Protein AF-A0ABD5YYP2-F1 (afdb_monomer_lite)

InterPro domains:
  IPR006035 Ureohydrolase [PF00491] (10-161)
  IPR006035 Ureohydrolase [PS51409] (1-167)
  IPR006035 Ureohydrolase [PTHR43782] (12-155)
  IPR023696 Ureohydrolase domain superfamily [SSF52768] (9-160)

Radius of gyration: 16.4 Å; chains: 1; bounding box: 41×49×42 Å

Organism: NCBI:txid2934937

pLDDT: mean 77.36, std 22.43, range [23.59, 98.31]

Sequence (203 aa):
MQYSDRQYAALKRRGRFGLVFLDGHSDFRHPGNAKAIGAAAGEDLAIVTGRGDARLVDLEDLGPYVRDEDVAVVGVRENDEHLDELIEAGIDITTSTQMNALNSSQLADRVLQTVSQNTTGFWIHLDVDVVDASEMPAVDCPEEDGPSFSDVAELLSGCYRLQSALGSRSRSTIQISTLPVTVQIASSNVYRMHFVSHIHGIE

Secondary structure (DSSP, 8-state):
-TTHHHHHHHHHTT---EEEEE-SS-----TTT-SS---GGGGHHHHHTT-S-HHHHTGGG---SS-GGGEEEEEE-TT-TTHHHHHHHT-EEEEHHHHHHS-HHHHHHHHHHHHTTT-S-EEEEE-GGGS-TTT---SSS--SSPPPHHHHHHHHHHHHHHHHHT-TT---EE---STTEEEEE-SSS-EEEEE--------

Foldseek 3Di:
DVVLLVVLLVVLVVWAFAEEEQDQAPLCDEVVNDPDDDDNSSPSNNLLQQGYDCVRQQVPNSHNSHHQQQYEYALHAPPHPCVVVSVVSVHHYHHQVNLVVDQLLVVLVVNCCRNVPPTQAYEYEDDPLSAACVQVVPHPDRDHSHHHPVSVVSNVVNNVVVQVVVDDRHDYDYDYPDVPWDFDDDPPPDTDTDDDPPPPDDD

Structure (mmCIF, N/CA/C/O backbone):
data_AF-A0ABD5YYP2-F1
#
_entry.id   AF-A0ABD5YYP2-F1
#
loop_
_atom_site.group_PDB
_atom_site.id
_atom_site.type_symbol
_atom_site.label_atom_id
_atom_site.label_alt_id
_atom_site.label_comp_id
_atom_site.label_asym_id
_atom_site.label_entity_id
_atom_site.label_seq_id
_atom_site.pdbx_PDB_ins_code
_atom_site.Cartn_x
_atom_site.Cartn_y
_atom_site.Cartn_z
_atom_site.occupancy
_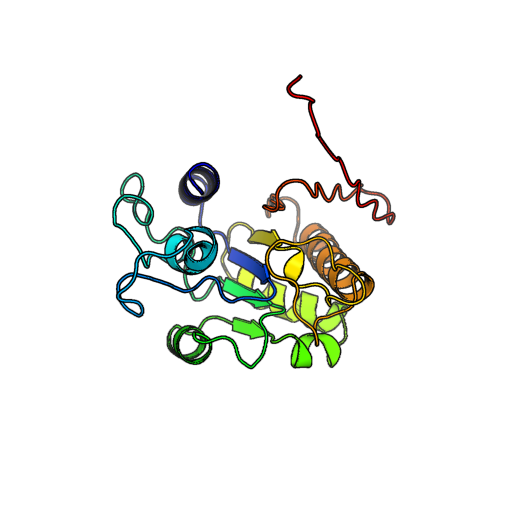atom_site.B_iso_or_equiv
_atom_site.auth_seq_id
_atom_site.auth_comp_id
_atom_site.auth_asym_id
_atom_site.auth_atom_id
_atom_site.pdbx_PDB_model_num
ATOM 1 N N . MET A 1 1 ? -2.832 -16.756 0.333 1.00 45.91 1 MET A N 1
ATOM 2 C CA . MET A 1 1 ? -4.201 -16.283 0.064 1.00 45.91 1 MET A CA 1
ATOM 3 C C . MET A 1 1 ? -5.288 -16.762 1.039 1.00 45.91 1 MET A C 1
ATOM 5 O O . MET A 1 1 ? -5.780 -15.929 1.768 1.00 45.91 1 MET A O 1
ATOM 9 N N . GLN A 1 2 ? -5.652 -18.051 1.191 1.00 43.91 2 GLN A N 1
ATOM 10 C CA . GLN A 1 2 ? -6.773 -18.436 2.106 1.00 43.91 2 GLN A CA 1
ATOM 11 C C . GLN A 1 2 ? -6.655 -17.945 3.572 1.00 43.91 2 GLN A C 1
ATOM 13 O O . GLN A 1 2 ? -7.643 -17.928 4.312 1.00 43.91 2 GLN A O 1
ATOM 18 N N . TYR A 1 3 ? -5.444 -17.597 4.010 1.00 49.69 3 TYR A N 1
ATOM 19 C CA . TYR A 1 3 ? -5.177 -17.042 5.332 1.00 49.69 3 TYR A CA 1
ATOM 20 C C . TYR A 1 3 ? -5.415 -15.522 5.421 1.00 49.69 3 TYR A C 1
ATOM 22 O O . TYR A 1 3 ? -5.947 -15.093 6.445 1.00 49.69 3 TYR A O 1
ATOM 30 N N . SER A 1 4 ? -5.100 -14.737 4.378 1.00 55.62 4 SER A N 1
ATOM 31 C CA . SER A 1 4 ? -5.211 -13.267 4.377 1.00 55.62 4 SER A CA 1
ATOM 32 C C . SER A 1 4 ? -6.667 -12.803 4.394 1.00 55.62 4 SER A C 1
ATOM 34 O O . SER A 1 4 ? -7.048 -12.019 5.262 1.00 55.62 4 SER A O 1
ATOM 36 N N . ASP A 1 5 ? -7.532 -13.380 3.561 1.00 58.44 5 ASP A N 1
ATOM 37 C CA . ASP A 1 5 ? -8.952 -12.989 3.483 1.00 58.44 5 ASP A CA 1
ATOM 38 C C . ASP A 1 5 ? -9.685 -13.223 4.812 1.00 58.44 5 ASP A C 1
ATOM 40 O O . ASP A 1 5 ? -10.479 -12.405 5.281 1.00 58.44 5 ASP A O 1
ATOM 44 N N . ARG A 1 6 ? -9.361 -14.329 5.496 1.00 64.44 6 ARG A N 1
ATOM 45 C CA . ARG A 1 6 ? -9.900 -14.629 6.831 1.00 64.44 6 ARG A CA 1
ATOM 46 C C . ARG A 1 6 ? -9.414 -13.646 7.889 1.00 64.44 6 ARG A C 1
ATOM 48 O O . ARG A 1 6 ? -10.149 -13.386 8.846 1.00 64.44 6 ARG A O 1
ATOM 55 N N . GLN A 1 7 ? -8.198 -13.121 7.748 1.00 67.81 7 GLN A N 1
ATOM 56 C CA . GLN A 1 7 ? -7.682 -12.078 8.629 1.00 67.81 7 GLN A CA 1
ATOM 57 C C . GLN A 1 7 ? -8.442 -10.776 8.386 1.00 67.81 7 GLN A C 1
ATOM 59 O O . GLN A 1 7 ? -8.987 -10.233 9.344 1.00 67.81 7 GLN A O 1
ATOM 64 N N . TYR A 1 8 ? -8.614 -10.346 7.136 1.00 69.75 8 TYR A N 1
ATOM 65 C CA . TYR A 1 8 ? -9.397 -9.152 6.803 1.00 69.75 8 TYR A CA 1
ATOM 66 C C . TYR A 1 8 ? -10.860 -9.240 7.267 1.00 69.75 8 TYR A C 1
ATOM 68 O O . TYR A 1 8 ? -11.350 -8.327 7.940 1.00 69.75 8 TYR A O 1
ATOM 76 N N . ALA A 1 9 ? -11.526 -10.379 7.062 1.00 71.19 9 ALA A N 1
ATOM 77 C CA . ALA A 1 9 ? -12.862 -10.630 7.605 1.00 71.19 9 ALA A CA 1
ATOM 78 C C . ALA A 1 9 ? -12.882 -10.561 9.147 1.00 71.19 9 ALA A C 1
ATOM 80 O O . ALA A 1 9 ? -13.762 -9.942 9.751 1.00 71.19 9 ALA A O 1
ATOM 81 N N . ALA A 1 10 ? -11.878 -11.131 9.827 1.00 72.06 10 ALA A N 1
ATOM 82 C CA . ALA A 1 10 ? -11.755 -11.030 11.283 1.00 72.06 10 ALA A CA 1
ATOM 83 C C . ALA A 1 10 ? -11.589 -9.594 11.792 1.00 72.06 10 ALA A C 1
ATOM 85 O O . ALA A 1 10 ? -12.017 -9.295 12.913 1.00 72.06 10 ALA A O 1
ATOM 86 N N . LEU A 1 11 ? -11.020 -8.709 10.981 1.00 70.06 11 LEU A N 1
ATOM 87 C CA . LEU A 1 11 ? -10.841 -7.300 11.313 1.00 70.06 11 LEU A CA 1
ATOM 88 C C . LEU A 1 11 ? -12.072 -6.478 11.070 1.00 70.06 11 LEU A C 1
ATOM 90 O O . LEU A 1 11 ? -12.428 -5.680 11.936 1.00 70.06 11 LEU A O 1
ATOM 94 N N . LYS A 1 12 ? -12.775 -6.750 9.975 1.00 79.19 12 LYS A N 1
ATOM 95 C CA . LYS A 1 12 ? -14.061 -6.123 9.710 1.00 79.19 12 LYS A CA 1
ATOM 96 C C . LYS A 1 12 ? -15.030 -6.311 10.877 1.00 79.19 12 LYS A C 1
ATOM 98 O O . LYS A 1 12 ? -15.681 -5.357 11.296 1.00 79.19 12 LYS A O 1
ATOM 103 N N . ARG A 1 13 ? -15.047 -7.501 11.500 1.00 82.69 13 ARG A N 1
ATOM 104 C CA . ARG A 1 13 ? -15.857 -7.772 12.709 1.00 82.69 13 ARG A CA 1
ATOM 105 C C . ARG A 1 13 ? -15.466 -6.916 13.926 1.00 82.69 13 ARG A C 1
ATOM 107 O O . ARG A 1 13 ? -16.250 -6.799 14.864 1.00 82.69 13 ARG A O 1
ATOM 114 N N . ARG A 1 14 ? -14.256 -6.350 13.952 1.00 78.88 14 ARG A N 1
ATOM 115 C CA . ARG A 1 14 ? -13.727 -5.519 15.050 1.00 78.88 14 ARG A CA 1
ATOM 116 C C . ARG A 1 14 ? -13.863 -4.017 14.794 1.00 78.88 14 ARG A C 1
ATOM 118 O O . ARG A 1 14 ? -13.680 -3.252 15.737 1.00 78.88 14 ARG A O 1
ATOM 125 N N . GLY A 1 15 ? -14.166 -3.600 13.566 1.00 86.31 15 GLY A N 1
ATOM 126 C CA . GLY A 1 15 ? -14.344 -2.197 13.204 1.00 86.31 15 GLY A CA 1
ATOM 127 C C . GLY A 1 15 ? -13.929 -1.885 11.767 1.00 86.31 15 GLY A C 1
ATOM 128 O O . GLY A 1 15 ? -13.663 -2.772 10.960 1.00 86.31 15 GLY A O 1
ATOM 129 N N . ARG A 1 16 ? -13.869 -0.589 11.460 1.00 88.38 16 ARG A N 1
ATOM 130 C CA . ARG A 1 16 ? -13.310 -0.054 10.212 1.00 88.38 16 ARG A CA 1
ATOM 131 C C . ARG A 1 16 ? -11.804 0.119 10.387 1.00 88.38 16 ARG A C 1
ATOM 133 O O . ARG A 1 16 ? -11.410 0.787 11.338 1.00 88.38 16 ARG A O 1
ATOM 140 N N . PHE A 1 17 ? -10.990 -0.454 9.509 1.00 85.44 17 PHE A N 1
ATOM 141 C CA . PHE A 1 17 ? -9.529 -0.347 9.543 1.00 85.44 17 PHE A CA 1
ATOM 142 C C . PHE A 1 17 ? -9.011 0.168 8.203 1.00 85.44 17 PHE A C 1
ATOM 144 O O . PHE A 1 17 ? -9.597 -0.169 7.178 1.00 85.44 17 PHE A O 1
ATOM 151 N N . GLY A 1 18 ? -7.930 0.946 8.233 1.00 89.88 18 GLY A N 1
ATOM 152 C CA . GLY A 1 18 ? -7.182 1.302 7.027 1.00 89.88 18 GLY A CA 1
ATOM 153 C C . GLY A 1 18 ? -6.077 0.303 6.698 1.00 89.88 18 GLY A C 1
ATOM 154 O O . GLY A 1 18 ? -5.761 -0.581 7.505 1.00 89.88 18 GLY A O 1
ATOM 155 N N . LEU A 1 19 ? -5.481 0.453 5.520 1.00 91.12 19 LEU A N 1
ATOM 156 C CA . LEU A 1 19 ? -4.454 -0.442 4.992 1.00 91.12 19 LEU A CA 1
ATOM 157 C C . LEU A 1 19 ? -3.324 0.353 4.340 1.00 91.12 19 LEU A C 1
ATOM 159 O O . LEU A 1 19 ? -3.549 1.100 3.397 1.00 91.12 19 LEU A O 1
ATOM 163 N N . VAL A 1 20 ? -2.107 0.156 4.833 1.00 93.94 20 VAL A N 1
ATOM 164 C CA . VAL A 1 20 ? -0.878 0.501 4.119 1.00 93.94 20 VAL A CA 1
ATOM 165 C C . VAL A 1 20 ? -0.494 -0.727 3.305 1.00 93.94 20 VAL A C 1
ATOM 167 O O . VAL A 1 20 ? -0.211 -1.772 3.892 1.00 93.94 20 VAL A O 1
ATOM 170 N N . PHE A 1 21 ? -0.533 -0.615 1.984 1.00 94.31 21 PHE A N 1
ATOM 171 C CA . PHE A 1 21 ? -0.158 -1.668 1.048 1.00 94.31 21 PHE A CA 1
ATOM 172 C C . PHE A 1 21 ? 1.209 -1.310 0.461 1.00 94.31 21 PHE A C 1
ATOM 174 O O . PHE A 1 21 ? 1.306 -0.422 -0.383 1.00 94.31 21 PHE A O 1
ATOM 181 N N . LEU A 1 22 ? 2.269 -1.890 1.028 1.00 94.56 22 LEU A N 1
ATOM 182 C CA . LEU A 1 22 ? 3.654 -1.594 0.671 1.00 94.56 22 LEU A CA 1
ATOM 183 C C . LEU A 1 22 ? 4.194 -2.733 -0.192 1.00 94.56 22 LEU A C 1
ATOM 185 O O . LEU A 1 22 ? 4.457 -3.809 0.339 1.00 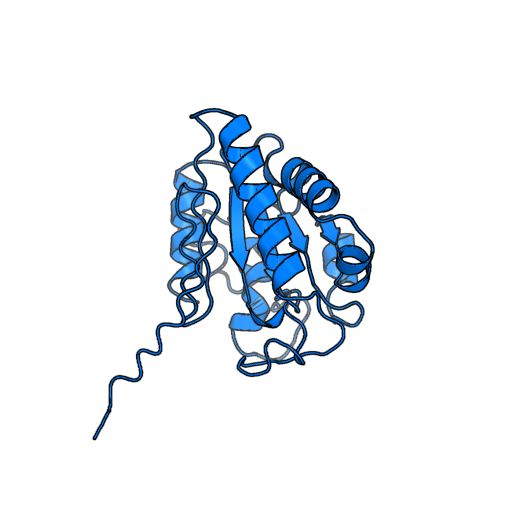94.56 22 LEU A O 1
ATOM 189 N N . ASP A 1 23 ? 4.304 -2.488 -1.490 1.00 94.12 23 ASP A N 1
ATOM 190 C CA . ASP A 1 23 ? 4.477 -3.520 -2.517 1.00 94.12 23 ASP A CA 1
ATOM 191 C C . ASP A 1 23 ? 5.094 -2.891 -3.780 1.00 94.12 23 ASP A C 1
ATOM 193 O O . ASP A 1 23 ? 4.891 -1.696 -4.027 1.00 94.12 23 ASP A O 1
ATOM 197 N N . GLY A 1 24 ? 5.887 -3.648 -4.545 1.00 93.38 24 GLY A N 1
ATOM 198 C CA . GLY A 1 24 ? 6.368 -3.220 -5.863 1.00 93.38 24 GLY A CA 1
ATOM 199 C C . GLY A 1 24 ? 5.262 -3.187 -6.923 1.00 93.38 24 GLY A C 1
ATOM 200 O O . GLY A 1 24 ? 5.331 -2.389 -7.862 1.00 93.38 24 GLY A O 1
ATOM 201 N N . HIS A 1 25 ? 4.204 -3.961 -6.712 1.00 93.19 25 HIS A N 1
ATOM 202 C CA . HIS A 1 25 ? 3.063 -4.145 -7.594 1.00 93.19 25 HIS A CA 1
ATOM 203 C C . HIS A 1 25 ? 1.770 -3.665 -6.923 1.00 93.19 25 HIS A C 1
ATOM 205 O O . HIS A 1 25 ? 1.670 -3.496 -5.709 1.00 93.19 25 HIS A O 1
ATOM 211 N N . SER A 1 26 ? 0.740 -3.396 -7.720 1.00 93.81 26 SER A N 1
ATOM 212 C CA . SER A 1 26 ? -0.560 -2.982 -7.188 1.00 93.81 26 SER A CA 1
ATOM 213 C C . SER A 1 26 ? -1.401 -4.141 -6.656 1.00 93.81 26 SER A C 1
ATOM 215 O O . SER A 1 26 ? -2.349 -3.891 -5.914 1.00 93.81 26 SER A O 1
ATOM 217 N N . ASP A 1 27 ? -1.122 -5.379 -7.081 1.00 93.31 27 ASP A N 1
ATOM 218 C CA . ASP A 1 27 ? -1.933 -6.576 -6.822 1.00 93.31 27 ASP A CA 1
ATOM 219 C C . ASP A 1 27 ? -3.440 -6.357 -7.037 1.00 93.31 27 ASP A C 1
ATOM 221 O O . ASP A 1 27 ? -4.312 -6.845 -6.306 1.00 93.31 27 ASP A O 1
ATOM 225 N N . PHE A 1 28 ? -3.757 -5.578 -8.074 1.00 95.19 28 PHE A N 1
ATOM 226 C CA . PHE A 1 28 ? -5.108 -5.111 -8.358 1.00 95.19 28 PHE A CA 1
ATOM 227 C C . PHE A 1 28 ? -5.776 -5.832 -9.529 1.00 95.19 28 PHE A C 1
ATOM 229 O O . PHE A 1 28 ? -6.753 -5.347 -10.104 1.00 95.19 28 PHE A O 1
ATOM 236 N N . ARG A 1 29 ? -5.291 -7.018 -9.895 1.00 92.12 29 ARG A N 1
ATOM 237 C CA . ARG A 1 29 ? -5.932 -7.814 -10.938 1.00 92.12 29 ARG A CA 1
ATOM 238 C C . ARG A 1 29 ? -7.240 -8.407 -10.414 1.00 92.12 29 ARG A C 1
ATOM 240 O O . ARG A 1 29 ? -7.297 -8.974 -9.329 1.00 92.12 29 ARG A O 1
ATOM 247 N N . HIS A 1 30 ? -8.307 -8.341 -11.205 1.00 92.19 30 HIS A N 1
ATOM 248 C CA . HIS A 1 30 ? -9.594 -8.960 -10.879 1.00 92.19 30 HIS A CA 1
ATOM 249 C C . HIS A 1 30 ? -10.404 -9.317 -12.137 1.00 92.19 30 HIS A C 1
ATOM 251 O O . HIS A 1 30 ? -10.104 -8.851 -13.236 1.00 92.19 30 HIS A O 1
ATOM 257 N N . PRO A 1 31 ? -11.506 -10.090 -12.023 1.00 90.44 31 PRO A N 1
ATOM 258 C CA . PRO A 1 31 ? -12.312 -10.504 -13.182 1.00 90.44 31 PRO A CA 1
ATOM 259 C C . PRO A 1 31 ? -12.918 -9.363 -14.023 1.00 90.44 31 PRO A C 1
ATOM 261 O O . PRO A 1 31 ? -13.471 -9.613 -15.092 1.00 90.44 31 PRO A O 1
ATOM 264 N N . GLY A 1 32 ? -12.872 -8.125 -13.519 1.00 90.44 32 GLY A N 1
ATOM 265 C CA . GLY A 1 32 ? -13.359 -6.930 -14.212 1.00 90.44 32 GLY A CA 1
ATOM 266 C C . GLY A 1 32 ? -12.329 -6.315 -15.162 1.00 90.44 32 GLY A C 1
ATOM 267 O O . GLY A 1 32 ? -12.728 -5.778 -16.193 1.00 90.44 32 GLY A O 1
ATOM 268 N N . ASN A 1 33 ? -11.033 -6.445 -14.857 1.00 91.75 33 ASN A N 1
ATOM 269 C CA . ASN A 1 33 ? -9.937 -5.876 -15.645 1.00 91.75 33 ASN A CA 1
ATOM 270 C C . ASN A 1 33 ? -9.072 -6.948 -16.345 1.00 91.75 33 ASN A C 1
ATOM 272 O O . ASN A 1 33 ? -8.436 -6.657 -17.357 1.00 91.75 33 ASN A O 1
ATOM 276 N N . ALA A 1 34 ? -9.142 -8.214 -15.915 1.00 87.12 34 ALA A N 1
ATOM 277 C CA . ALA A 1 34 ? -8.404 -9.326 -16.506 1.00 87.12 34 ALA A CA 1
ATOM 278 C C . ALA A 1 34 ? -9.305 -10.499 -16.919 1.00 87.12 34 ALA A C 1
ATOM 280 O O . ALA A 1 34 ? -10.217 -10.924 -16.212 1.00 87.12 34 ALA A O 1
ATOM 281 N N . LYS A 1 35 ? -9.013 -11.065 -18.098 1.00 76.06 35 LYS A N 1
ATOM 282 C CA . LYS A 1 35 ? -9.738 -12.221 -18.667 1.00 76.06 35 LYS A CA 1
ATOM 283 C C . LYS A 1 35 ? -9.106 -13.570 -18.326 1.00 76.06 35 LYS A C 1
ATOM 285 O O . LYS A 1 35 ? -9.748 -14.602 -18.518 1.00 76.06 35 LYS A O 1
ATOM 290 N N . ALA A 1 36 ? -7.844 -13.571 -17.907 1.00 72.00 36 ALA A N 1
ATOM 291 C CA . ALA A 1 36 ? -7.097 -14.773 -17.570 1.00 72.00 36 ALA A CA 1
ATOM 292 C C . ALA A 1 36 ? -7.056 -14.956 -16.051 1.00 72.00 36 ALA A C 1
ATOM 294 O O . ALA A 1 36 ? -6.932 -13.987 -15.309 1.00 72.00 36 ALA A O 1
ATOM 295 N N . ILE A 1 37 ? -7.133 -16.211 -15.609 1.00 67.12 37 ILE A N 1
ATOM 296 C CA . ILE A 1 37 ? -6.856 -16.576 -14.220 1.00 67.12 37 ILE A CA 1
ATOM 297 C C . ILE A 1 37 ? -5.342 -16.474 -14.031 1.00 67.12 37 ILE A C 1
ATOM 299 O O . ILE A 1 37 ? -4.595 -17.141 -14.751 1.00 67.12 37 ILE A O 1
ATOM 303 N N . GLY A 1 38 ? -4.904 -15.636 -13.097 1.00 68.94 38 GLY A N 1
ATOM 304 C CA . GLY A 1 38 ? -3.497 -15.495 -12.733 1.00 68.94 38 GLY A CA 1
ATOM 305 C C . GLY A 1 38 ? -3.182 -16.121 -11.376 1.00 68.94 38 GLY A C 1
ATOM 306 O O . GLY A 1 38 ? -4.025 -16.763 -10.745 1.00 68.94 38 GLY A O 1
ATOM 307 N N . ALA A 1 39 ? -1.938 -15.951 -10.929 1.00 75.50 39 ALA A N 1
ATOM 308 C CA . ALA A 1 39 ? -1.555 -16.316 -9.573 1.00 75.50 39 ALA A CA 1
ATOM 309 C C . ALA A 1 39 ? -2.255 -15.380 -8.595 1.00 75.50 39 ALA A C 1
ATOM 311 O O . ALA A 1 39 ? -2.140 -14.165 -8.720 1.00 75.50 39 ALA A O 1
ATOM 312 N N . ALA A 1 40 ? -2.953 -15.957 -7.627 1.00 71.81 40 ALA A N 1
ATOM 313 C CA . ALA A 1 40 ? -3.824 -15.207 -6.745 1.00 71.81 40 ALA A CA 1
ATOM 314 C C . ALA A 1 40 ? -3.099 -14.055 -6.016 1.00 71.81 40 ALA A C 1
ATOM 316 O O . ALA A 1 40 ? -3.721 -13.031 -5.814 1.00 71.81 40 ALA A O 1
ATOM 317 N N . ALA A 1 41 ? -1.792 -14.176 -5.739 1.00 73.75 41 ALA A N 1
ATOM 318 C CA . ALA A 1 41 ? -0.965 -13.087 -5.197 1.00 73.75 41 ALA A CA 1
ATOM 319 C C . ALA A 1 41 ? -1.250 -11.730 -5.873 1.00 73.75 41 ALA A C 1
ATOM 321 O O . ALA A 1 41 ? -1.643 -10.803 -5.190 1.00 73.75 41 ALA A O 1
ATOM 322 N N . GLY A 1 42 ? -1.291 -11.683 -7.211 1.00 83.88 42 GLY A N 1
ATOM 323 C CA . GLY A 1 42 ? -1.592 -10.455 -7.966 1.00 83.88 42 GLY A CA 1
ATOM 324 C C . GLY A 1 42 ? -3.023 -9.901 -7.855 1.00 83.88 42 GLY A C 1
ATOM 325 O O . GLY A 1 42 ? -3.407 -9.077 -8.680 1.00 83.88 42 GLY A O 1
ATOM 326 N N . GLU A 1 43 ? -3.844 -10.408 -6.936 1.00 89.38 43 GLU A N 1
ATOM 327 C CA . GLU A 1 43 ? -5.241 -10.010 -6.701 1.00 89.38 43 GLU A CA 1
ATOM 328 C C . GLU A 1 43 ? -5.470 -9.570 -5.243 1.00 89.38 43 GLU A C 1
ATOM 330 O O . GLU A 1 43 ? -6.607 -9.277 -4.870 1.00 89.38 43 GLU A O 1
ATOM 335 N N . ASP A 1 44 ? -4.433 -9.549 -4.395 1.00 89.81 44 ASP A N 1
ATOM 336 C CA . ASP A 1 44 ? -4.551 -9.312 -2.952 1.00 89.81 44 ASP A CA 1
ATOM 337 C C . ASP A 1 44 ? -5.212 -7.952 -2.633 1.00 89.81 44 ASP A C 1
ATOM 339 O O . ASP A 1 44 ? -6.170 -7.897 -1.843 1.00 89.81 44 ASP A O 1
ATOM 343 N N . LEU A 1 45 ? -4.779 -6.857 -3.277 1.00 93.19 45 LEU A N 1
ATOM 344 C CA . LEU A 1 45 ? -5.383 -5.533 -3.079 1.00 93.19 45 LEU A CA 1
ATOM 345 C C . LEU A 1 45 ? -6.797 -5.454 -3.674 1.00 93.19 45 LEU A C 1
ATOM 347 O O . LEU A 1 45 ? -7.705 -4.850 -3.084 1.00 93.19 45 LEU A O 1
ATOM 351 N N . ALA A 1 46 ? -7.019 -6.080 -4.829 1.00 93.38 46 ALA A N 1
ATOM 352 C CA . ALA A 1 46 ? -8.350 -6.148 -5.420 1.00 93.38 46 ALA A CA 1
ATOM 353 C C . ALA A 1 46 ? -9.329 -6.863 -4.473 1.00 93.38 46 ALA A C 1
ATOM 355 O O . ALA A 1 46 ? -10.404 -6.339 -4.168 1.00 93.38 46 ALA A O 1
ATOM 356 N N . ILE A 1 47 ? -8.935 -8.009 -3.913 1.00 90.50 47 ILE A N 1
ATOM 357 C CA . ILE A 1 47 ? -9.781 -8.809 -3.026 1.00 90.50 47 ILE A CA 1
ATOM 358 C C . ILE A 1 47 ? -10.142 -8.036 -1.761 1.00 90.50 47 ILE A C 1
ATOM 360 O O . ILE A 1 47 ? -11.318 -7.989 -1.383 1.00 90.50 47 ILE A O 1
ATOM 364 N N . VAL A 1 48 ? -9.162 -7.397 -1.112 1.00 91.31 48 VAL A N 1
ATOM 365 C CA . VAL A 1 48 ? -9.413 -6.684 0.149 1.00 91.31 48 VAL A CA 1
ATOM 366 C C . VAL A 1 48 ? -10.336 -5.475 -0.027 1.00 91.31 48 VAL A C 1
ATOM 368 O O . VAL A 1 48 ? -11.105 -5.144 0.886 1.00 91.31 48 VAL A O 1
ATOM 371 N N . THR A 1 49 ? -10.318 -4.872 -1.217 1.00 94.88 49 THR A N 1
ATOM 372 C CA . THR A 1 49 ? -11.178 -3.746 -1.603 1.00 94.88 49 THR A CA 1
ATOM 373 C C . THR A 1 49 ? -12.498 -4.167 -2.261 1.00 94.88 49 THR A C 1
ATOM 375 O O . THR A 1 49 ? -13.308 -3.319 -2.631 1.00 94.88 49 THR A O 1
ATOM 378 N N . GLY A 1 50 ? -12.789 -5.470 -2.343 1.00 93.56 50 GLY A N 1
ATOM 379 C CA . GLY A 1 50 ? -14.092 -5.982 -2.786 1.00 93.56 50 GLY A CA 1
ATOM 380 C C . GLY A 1 50 ? -14.177 -6.397 -4.259 1.00 93.56 50 GLY A C 1
ATOM 381 O O . GLY A 1 50 ? -15.271 -6.674 -4.751 1.00 93.56 50 GLY A O 1
ATOM 382 N N . ARG A 1 51 ? -13.054 -6.438 -4.977 1.00 93.56 51 ARG A N 1
AT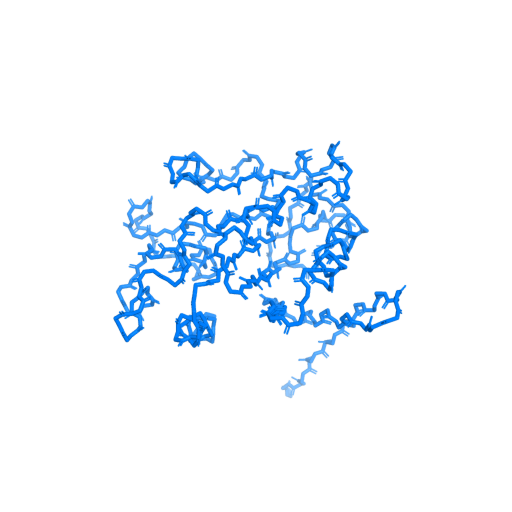OM 383 C CA . ARG A 1 51 ? -12.964 -6.759 -6.407 1.00 93.56 51 ARG A CA 1
ATOM 384 C C . ARG A 1 51 ? -12.363 -8.150 -6.588 1.00 93.56 51 ARG A C 1
ATOM 386 O O . ARG A 1 51 ? -11.181 -8.365 -6.371 1.00 93.56 51 ARG A O 1
ATOM 393 N N . GLY A 1 52 ? -13.177 -9.128 -6.972 1.00 88.81 52 GLY A N 1
ATOM 394 C CA . GLY A 1 52 ? -12.710 -10.512 -7.077 1.00 88.81 52 GLY A CA 1
ATOM 395 C C . GLY A 1 52 ? -13.841 -11.529 -7.062 1.00 88.81 52 GLY A C 1
ATOM 396 O O . GLY A 1 52 ? -15.017 -11.187 -7.197 1.00 88.81 52 GLY A O 1
ATOM 397 N N . ASP A 1 53 ? -13.486 -12.803 -6.905 1.00 85.88 53 ASP A N 1
ATOM 398 C CA . ASP A 1 53 ? -14.468 -13.875 -6.744 1.00 85.88 53 ASP A CA 1
ATOM 399 C C . ASP A 1 53 ? -15.273 -13.672 -5.449 1.00 85.88 53 ASP A C 1
ATOM 401 O O . ASP A 1 53 ? -14.699 -13.445 -4.382 1.00 85.88 53 ASP A O 1
ATOM 405 N N . ALA A 1 54 ? -16.601 -13.803 -5.526 1.00 84.94 54 ALA A N 1
ATOM 406 C CA . ALA A 1 54 ? -17.511 -13.622 -4.390 1.00 84.94 54 ALA A CA 1
ATOM 407 C C . ALA A 1 54 ? -17.131 -14.474 -3.162 1.00 84.94 54 ALA A C 1
ATOM 409 O O . ALA A 1 54 ? -17.378 -14.079 -2.027 1.00 84.94 54 ALA A O 1
ATOM 410 N N . ARG A 1 55 ? -16.488 -15.631 -3.371 1.00 83.75 55 ARG A N 1
ATOM 411 C CA . ARG A 1 55 ? -16.020 -16.514 -2.290 1.00 83.75 55 ARG A CA 1
ATOM 412 C C . ARG A 1 55 ? -14.828 -15.951 -1.511 1.00 83.75 55 ARG A C 1
ATOM 414 O O . ARG A 1 55 ? -14.512 -16.512 -0.467 1.00 83.75 55 ARG A O 1
ATOM 421 N N . LEU A 1 56 ? -14.154 -14.920 -2.019 1.00 82.44 56 LEU A N 1
ATOM 422 C CA . LEU A 1 56 ? -12.974 -14.294 -1.411 1.00 82.44 56 LEU A CA 1
ATOM 423 C C . LEU A 1 56 ? -13.271 -12.875 -0.934 1.00 82.44 56 LEU A C 1
ATOM 425 O O . LEU A 1 56 ? -12.825 -12.497 0.144 1.00 82.44 56 LEU A O 1
ATOM 429 N N . VAL A 1 57 ? -14.049 -12.109 -1.702 1.00 86.44 57 VAL A N 1
ATOM 430 C CA . VAL A 1 57 ? -14.292 -10.683 -1.423 1.00 86.44 57 VAL A CA 1
ATOM 431 C C . VAL A 1 57 ? -15.429 -10.415 -0.446 1.00 86.44 57 VAL A C 1
ATOM 433 O O . VAL A 1 57 ? -15.518 -9.317 0.096 1.00 86.44 57 VAL A O 1
ATOM 436 N N . ASP A 1 58 ? -16.290 -11.410 -0.218 1.00 87.31 58 ASP A N 1
ATOM 437 C CA . ASP A 1 58 ? -17.484 -11.276 0.617 1.00 87.31 58 ASP A CA 1
ATOM 438 C C . ASP A 1 58 ? -17.665 -12.466 1.572 1.00 87.31 58 ASP A C 1
ATOM 440 O O . ASP A 1 58 ? -18.725 -13.086 1.688 1.00 87.31 58 ASP A O 1
ATOM 444 N N . LEU A 1 59 ? -16.585 -12.835 2.265 1.00 82.44 59 LEU A N 1
ATOM 445 C CA . LEU A 1 59 ? -16.645 -13.852 3.307 1.00 82.44 59 LEU A CA 1
ATOM 446 C C . LEU A 1 59 ? -17.553 -13.364 4.437 1.00 82.44 59 LEU A C 1
ATOM 448 O O . LEU A 1 59 ? -17.225 -12.408 5.137 1.00 82.44 59 LEU A O 1
ATOM 452 N N . GLU A 1 60 ? -18.653 -14.087 4.649 1.00 85.75 60 GLU A N 1
ATOM 453 C CA . GLU A 1 60 ? -19.649 -13.811 5.695 1.00 85.75 60 GLU A CA 1
ATOM 454 C C . GLU A 1 60 ? -20.408 -12.486 5.528 1.00 85.75 60 GLU A C 1
ATOM 456 O O . GLU A 1 60 ? -20.806 -11.888 6.528 1.00 85.75 60 GLU A O 1
ATOM 461 N N . ASP A 1 61 ? -20.619 -12.034 4.288 1.00 88.75 61 ASP A N 1
ATOM 462 C CA . ASP A 1 61 ? -21.319 -10.775 3.983 1.00 88.75 61 ASP A CA 1
ATOM 463 C C . ASP A 1 61 ? -20.597 -9.538 4.578 1.00 88.75 61 ASP A C 1
ATOM 465 O O . ASP A 1 61 ? -21.216 -8.563 5.021 1.00 88.75 61 ASP A O 1
ATOM 469 N N . LEU A 1 62 ? -19.261 -9.610 4.677 1.00 87.25 62 LEU A N 1
ATOM 470 C CA . LEU A 1 62 ? -18.397 -8.589 5.285 1.00 87.25 62 LEU A CA 1
ATOM 471 C C . LEU A 1 62 ? -17.623 -7.742 4.261 1.00 87.25 62 LEU A C 1
ATOM 473 O O . LEU A 1 62 ? -16.873 -6.846 4.671 1.00 87.25 62 LEU A O 1
ATOM 477 N N . GLY A 1 63 ? -17.787 -8.006 2.965 1.00 86.38 63 GLY A N 1
ATOM 478 C CA . GLY A 1 63 ? -17.134 -7.269 1.889 1.00 86.38 63 GLY A CA 1
ATOM 479 C C . GLY A 1 63 ? -17.672 -5.835 1.715 1.00 86.38 63 GLY A C 1
ATOM 480 O O . GLY A 1 63 ? -18.825 -5.552 2.051 1.00 86.38 63 GLY A O 1
ATOM 481 N N . PRO A 1 64 ? -16.866 -4.890 1.194 1.00 92.75 64 PRO A N 1
ATOM 482 C CA . PRO A 1 64 ? -15.407 -4.958 1.102 1.00 92.75 64 PRO A CA 1
ATOM 483 C C . PRO A 1 64 ? -14.779 -4.892 2.503 1.00 92.75 64 PRO A C 1
ATOM 485 O O . PRO A 1 64 ? -15.313 -4.234 3.408 1.00 92.75 64 PRO A O 1
ATOM 488 N N . TYR A 1 65 ? -13.632 -5.540 2.711 1.00 87.69 65 TYR A N 1
ATOM 489 C CA . TYR A 1 65 ? -13.008 -5.571 4.037 1.00 87.69 65 TYR A CA 1
ATOM 490 C C . TYR A 1 65 ? -12.368 -4.230 4.407 1.00 87.69 65 TYR A C 1
ATOM 492 O O . TYR A 1 65 ? -12.539 -3.761 5.537 1.00 87.69 65 TYR A O 1
ATOM 500 N N . VAL A 1 66 ? -11.716 -3.584 3.442 1.00 91.19 66 VAL A N 1
ATOM 501 C CA . VAL A 1 66 ? -11.173 -2.224 3.540 1.00 91.19 66 VAL A CA 1
ATOM 502 C C . VAL A 1 66 ? -11.819 -1.375 2.449 1.00 91.19 66 VAL A C 1
ATOM 504 O O . VAL A 1 66 ? -12.145 -1.881 1.380 1.00 91.19 66 VAL A O 1
ATOM 507 N N . ARG A 1 67 ? -12.094 -0.103 2.739 1.00 95.94 67 ARG A N 1
ATOM 508 C CA . ARG A 1 67 ? -12.637 0.819 1.734 1.00 95.94 67 ARG A CA 1
ATOM 509 C C . ARG A 1 67 ? -11.495 1.459 0.968 1.00 95.94 67 ARG A C 1
ATOM 511 O O . ARG A 1 67 ? -10.483 1.755 1.591 1.00 95.94 67 ARG A O 1
ATOM 518 N N . ASP A 1 68 ? -11.705 1.750 -0.310 1.00 97.75 68 ASP A N 1
ATOM 519 C CA . ASP A 1 68 ? -10.714 2.412 -1.168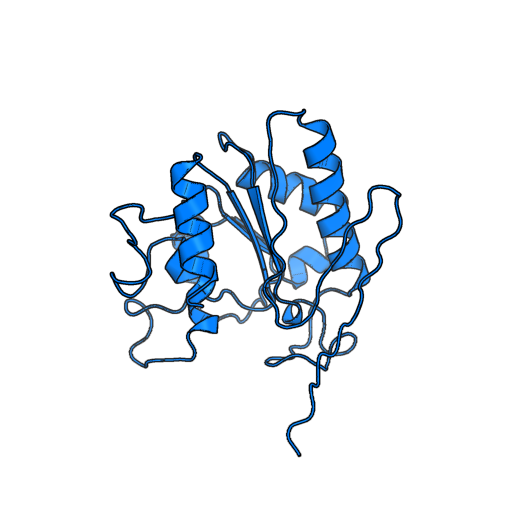 1.00 97.75 68 ASP A CA 1
ATOM 520 C C . ASP A 1 68 ? -10.147 3.686 -0.513 1.00 97.75 68 ASP A C 1
ATOM 522 O O . ASP A 1 68 ? -8.935 3.874 -0.469 1.00 97.75 68 ASP A O 1
ATOM 526 N N . GLU A 1 69 ? -11.007 4.499 0.117 1.00 97.25 69 GLU A N 1
ATOM 527 C CA . GLU A 1 69 ? -10.605 5.744 0.792 1.00 97.25 69 GLU A CA 1
ATOM 528 C C . GLU A 1 69 ? -9.711 5.550 2.037 1.00 97.25 69 GLU A C 1
ATOM 530 O O . GLU A 1 69 ? -9.135 6.515 2.534 1.00 97.25 69 GLU A O 1
ATOM 535 N N . ASP A 1 70 ? -9.626 4.324 2.564 1.00 96.00 70 ASP A N 1
ATOM 536 C CA . ASP A 1 70 ? -8.827 3.969 3.741 1.00 96.00 70 ASP A CA 1
ATOM 537 C C . ASP A 1 70 ? -7.530 3.220 3.354 1.00 96.00 70 ASP A C 1
ATOM 539 O O . ASP A 1 70 ? -6.853 2.672 4.234 1.00 96.00 70 ASP A O 1
ATOM 543 N N . VAL A 1 71 ? -7.195 3.154 2.058 1.00 96.75 71 VAL A N 1
ATOM 544 C CA . VAL A 1 71 ? -6.002 2.482 1.521 1.00 96.75 71 VAL A CA 1
ATOM 545 C C . VAL A 1 71 ? -4.944 3.503 1.105 1.00 96.75 71 VAL A C 1
ATOM 547 O O . VAL A 1 71 ? -5.237 4.462 0.394 1.00 96.75 71 VAL A O 1
ATOM 550 N N . ALA A 1 72 ? -3.696 3.242 1.496 1.00 97.62 72 ALA A N 1
ATOM 551 C CA . ALA A 1 72 ? -2.510 3.885 0.946 1.00 97.62 72 ALA A CA 1
ATOM 552 C C . ALA A 1 72 ? -1.602 2.828 0.299 1.00 97.62 72 ALA A C 1
ATOM 554 O O . ALA A 1 72 ? -1.041 1.989 1.007 1.00 97.62 72 ALA A O 1
ATOM 555 N N . VAL A 1 73 ? -1.454 2.878 -1.024 1.00 98.19 73 VAL A N 1
ATOM 556 C CA . VAL A 1 73 ? -0.508 2.062 -1.798 1.00 98.19 73 VAL A CA 1
ATOM 557 C C . VAL A 1 73 ? 0.820 2.800 -1.879 1.00 98.19 73 VAL A C 1
ATOM 559 O O . VAL A 1 73 ? 0.865 3.979 -2.235 1.00 98.19 73 VAL A O 1
ATOM 562 N N . VAL A 1 74 ? 1.908 2.127 -1.523 1.00 97.62 74 VAL A N 1
ATOM 563 C CA . VAL A 1 74 ? 3.238 2.728 -1.432 1.00 97.62 74 VAL A CA 1
ATOM 564 C C . VAL A 1 74 ? 4.259 1.805 -2.083 1.00 97.62 74 VAL A C 1
ATOM 566 O O . VAL A 1 74 ? 4.263 0.615 -1.805 1.00 97.62 74 VAL A O 1
ATOM 569 N N . GLY A 1 75 ? 5.146 2.356 -2.909 1.00 96.19 75 GLY A N 1
ATOM 570 C CA . GLY A 1 75 ? 6.244 1.608 -3.529 1.00 96.19 75 GLY A CA 1
ATOM 571 C C . GLY A 1 75 ? 5.907 0.961 -4.874 1.00 96.19 75 GLY A C 1
ATOM 572 O O . GLY A 1 75 ? 6.822 0.496 -5.553 1.00 96.19 75 GLY A O 1
ATOM 573 N N . VAL A 1 76 ? 4.650 1.033 -5.318 1.00 96.94 76 VAL A N 1
ATOM 574 C CA . VAL A 1 76 ? 4.247 0.521 -6.634 1.00 96.94 76 VAL A CA 1
ATOM 575 C C . VAL A 1 76 ? 5.069 1.176 -7.752 1.00 96.94 76 VAL A C 1
ATOM 577 O O . VAL A 1 76 ? 5.319 2.391 -7.716 1.00 96.94 76 VAL A O 1
ATOM 580 N N . ARG A 1 77 ? 5.538 0.392 -8.724 1.00 95.88 77 ARG A N 1
ATOM 581 C CA . ARG A 1 77 ? 6.294 0.920 -9.869 1.00 95.88 77 ARG A CA 1
ATOM 582 C C . ARG A 1 77 ? 5.396 1.717 -10.814 1.00 95.88 77 ARG A C 1
ATOM 584 O O . ARG A 1 77 ? 4.211 1.444 -10.963 1.00 95.88 77 ARG A O 1
ATOM 591 N N . GLU A 1 78 ? 5.959 2.726 -11.478 1.00 94.19 78 GLU A N 1
ATOM 592 C CA . GLU A 1 78 ? 5.227 3.651 -12.360 1.00 94.19 78 GLU A CA 1
ATOM 593 C C . GLU A 1 78 ? 4.641 2.993 -13.615 1.00 94.19 78 GLU A C 1
ATOM 595 O O . GLU A 1 78 ? 3.779 3.574 -14.272 1.00 94.19 78 GLU A O 1
ATOM 600 N N . ASN A 1 79 ? 5.151 1.823 -13.987 1.00 93.50 79 ASN A N 1
ATOM 601 C CA . ASN A 1 79 ? 4.716 1.038 -15.136 1.00 93.50 79 ASN A CA 1
ATOM 602 C C . ASN A 1 79 ? 3.705 -0.060 -14.769 1.00 93.50 79 ASN A C 1
ATOM 604 O O . ASN A 1 79 ? 3.365 -0.851 -15.651 1.00 93.50 79 ASN A O 1
ATOM 608 N N . ASP A 1 80 ? 3.244 -0.123 -13.515 1.00 95.25 80 ASP A N 1
ATOM 609 C CA . ASP A 1 80 ? 2.215 -1.073 -13.096 1.00 95.25 80 ASP A CA 1
ATOM 610 C C . ASP A 1 80 ? 0.926 -0.883 -13.918 1.00 95.25 80 ASP A C 1
ATOM 612 O O . ASP A 1 80 ? 0.465 0.234 -14.175 1.00 95.25 80 ASP A O 1
ATOM 616 N N . GLU A 1 81 ? 0.364 -2.003 -14.376 1.00 93.12 81 GLU A N 1
ATOM 617 C CA . GLU A 1 81 ? -0.720 -2.035 -15.360 1.00 93.12 81 GLU A CA 1
ATOM 618 C C . GLU A 1 81 ? -2.067 -1.513 -14.837 1.00 93.12 81 GLU A C 1
ATOM 620 O O . GLU A 1 81 ? -2.960 -1.224 -15.640 1.00 93.12 81 GLU A O 1
ATOM 625 N N . HIS A 1 82 ? -2.230 -1.381 -13.518 1.00 95.44 82 HIS A N 1
ATOM 626 C CA . HIS A 1 82 ? -3.504 -1.038 -12.888 1.00 95.44 82 HIS A CA 1
ATOM 627 C C . HIS A 1 82 ? -3.512 0.335 -12.206 1.00 95.44 82 HIS A C 1
ATOM 629 O O . HIS A 1 82 ? -4.550 0.730 -11.676 1.00 95.44 82 HIS A O 1
ATOM 635 N N . LEU A 1 83 ? -2.417 1.105 -12.254 1.00 96.12 83 LEU A N 1
ATOM 636 C CA . LEU A 1 83 ? -2.328 2.416 -11.588 1.00 96.12 83 LEU A CA 1
ATOM 637 C C . LEU A 1 83 ? -3.488 3.360 -11.910 1.00 96.12 83 LEU A C 1
ATOM 639 O O . LEU A 1 83 ? -4.039 3.976 -10.999 1.00 96.12 83 LEU A O 1
ATOM 643 N N . ASP A 1 84 ? -3.873 3.464 -13.184 1.00 96.81 84 ASP A N 1
ATOM 644 C CA . ASP A 1 84 ? -4.981 4.328 -13.604 1.00 96.81 84 ASP A CA 1
ATOM 645 C C . ASP A 1 84 ? -6.297 3.915 -12.922 1.00 96.81 84 ASP A C 1
ATOM 647 O O . ASP A 1 84 ? -7.066 4.770 -12.485 1.00 96.81 84 ASP A O 1
ATOM 651 N N . GLU A 1 85 ? -6.527 2.612 -12.743 1.00 97.50 85 GLU A N 1
ATOM 652 C CA . GLU A 1 85 ? -7.719 2.096 -12.069 1.00 97.50 85 GLU A CA 1
ATOM 653 C C . GLU A 1 85 ? -7.701 2.390 -10.562 1.00 97.50 85 GLU A C 1
ATOM 655 O O . GLU A 1 85 ? -8.731 2.764 -9.996 1.00 97.50 85 GLU A O 1
ATOM 660 N N . LEU A 1 86 ? -6.537 2.300 -9.907 1.00 97.75 86 LEU A N 1
ATOM 661 C CA . LEU A 1 86 ? -6.393 2.703 -8.503 1.00 97.75 86 LEU A CA 1
ATOM 662 C C . LEU A 1 86 ? -6.686 4.203 -8.327 1.00 97.75 86 LEU A C 1
ATOM 664 O O . LEU A 1 86 ? -7.363 4.596 -7.373 1.00 97.75 86 LEU A O 1
ATOM 668 N N . ILE A 1 87 ? -6.209 5.040 -9.256 1.00 96.88 87 ILE A N 1
ATOM 669 C CA . ILE A 1 87 ? -6.466 6.488 -9.256 1.00 96.88 87 ILE A CA 1
ATOM 670 C C . ILE A 1 87 ? -7.964 6.759 -9.427 1.00 96.88 87 ILE A C 1
ATOM 672 O O . ILE A 1 87 ? -8.533 7.561 -8.683 1.00 96.88 87 ILE A O 1
ATOM 676 N N . GLU A 1 88 ? -8.620 6.087 -10.374 1.00 97.44 88 GLU A N 1
ATOM 677 C CA . GLU A 1 88 ? -10.067 6.202 -10.591 1.00 97.44 88 GLU A CA 1
ATOM 678 C C . GLU A 1 88 ? -10.882 5.725 -9.379 1.00 97.44 88 GLU A C 1
ATOM 680 O O . GLU A 1 88 ? -11.921 6.314 -9.066 1.00 97.44 88 GLU A O 1
ATOM 685 N N . ALA A 1 89 ? -10.396 4.710 -8.658 1.00 96.75 89 ALA A N 1
ATOM 686 C CA . ALA A 1 89 ? -10.983 4.233 -7.407 1.00 96.75 89 ALA A CA 1
ATOM 687 C C . ALA A 1 89 ? -10.786 5.207 -6.227 1.00 96.75 89 ALA A C 1
ATOM 689 O O . ALA A 1 89 ? -11.445 5.064 -5.197 1.00 96.75 89 ALA A O 1
ATOM 690 N N . GLY A 1 90 ? -9.918 6.214 -6.367 1.00 97.12 90 GLY A N 1
ATOM 691 C CA . GLY A 1 90 ? -9.621 7.186 -5.314 1.00 97.12 90 GLY A CA 1
ATOM 692 C C . GLY A 1 90 ? -8.706 6.648 -4.211 1.00 97.12 90 GLY A C 1
ATOM 693 O O . GLY A 1 90 ? -8.719 7.188 -3.105 1.00 97.12 90 GLY A O 1
ATOM 694 N N . ILE A 1 91 ? -7.932 5.600 -4.503 1.00 98.31 91 ILE A N 1
ATOM 695 C CA . ILE A 1 91 ? -6.910 5.055 -3.604 1.00 98.31 91 ILE A CA 1
ATOM 696 C C . ILE A 1 91 ? -5.720 6.028 -3.554 1.00 98.31 91 ILE A C 1
ATOM 698 O O . ILE A 1 91 ? -5.309 6.570 -4.581 1.00 98.31 91 ILE A O 1
ATOM 702 N N . ASP A 1 92 ? -5.158 6.274 -2.364 1.00 98.00 92 ASP A N 1
ATOM 703 C CA . ASP A 1 92 ? -3.954 7.104 -2.225 1.00 98.00 92 ASP A CA 1
ATOM 704 C C . ASP A 1 92 ? -2.731 6.309 -2.682 1.00 98.00 92 ASP A C 1
ATOM 706 O O . ASP A 1 92 ? -2.462 5.227 -2.165 1.00 98.00 92 ASP A O 1
ATOM 710 N N . ILE A 1 93 ? -1.984 6.849 -3.643 1.00 98.12 93 ILE A N 1
ATOM 711 C CA . ILE A 1 93 ? -0.833 6.171 -4.242 1.00 98.12 93 ILE A CA 1
ATOM 712 C C . ILE A 1 93 ? 0.424 7.010 -4.030 1.00 98.12 93 ILE A C 1
ATOM 714 O O . ILE A 1 93 ? 0.444 8.229 -4.250 1.00 98.12 93 ILE A O 1
ATOM 718 N N . THR A 1 94 ? 1.490 6.330 -3.619 1.00 97.56 94 THR A N 1
ATOM 719 C CA . THR A 1 94 ? 2.867 6.812 -3.675 1.00 97.56 94 THR A CA 1
ATOM 720 C C . THR A 1 94 ? 3.705 5.811 -4.459 1.00 97.56 94 THR A C 1
ATOM 722 O O . THR A 1 94 ? 3.968 4.716 -3.970 1.00 97.56 94 THR A O 1
ATOM 725 N N . THR A 1 95 ? 4.141 6.178 -5.660 1.00 97.25 95 THR A N 1
ATOM 726 C CA . THR A 1 95 ? 4.972 5.295 -6.494 1.00 97.25 95 THR A CA 1
ATOM 727 C C . THR A 1 95 ? 6.401 5.174 -5.953 1.00 97.25 95 THR A C 1
ATOM 729 O O . THR A 1 95 ? 6.820 5.989 -5.125 1.00 97.25 95 THR A O 1
ATOM 732 N N . SER A 1 96 ? 7.183 4.205 -6.433 1.00 95.19 96 SER A N 1
ATOM 733 C CA . SER A 1 96 ? 8.601 4.057 -6.058 1.00 95.19 96 SER A CA 1
ATOM 734 C C . SER A 1 96 ? 9.433 5.321 -6.303 1.00 95.19 96 SER A C 1
ATOM 736 O O . SER A 1 96 ? 10.155 5.766 -5.408 1.00 95.19 96 SER A O 1
ATOM 738 N N . THR A 1 97 ? 9.271 5.996 -7.447 1.00 94.25 97 THR A N 1
ATOM 739 C CA . THR A 1 97 ? 9.960 7.271 -7.725 1.00 94.25 97 THR A CA 1
ATOM 740 C C . THR A 1 97 ? 9.558 8.354 -6.727 1.00 94.25 97 THR A C 1
ATOM 742 O O . THR A 1 97 ? 10.400 9.127 -6.266 1.00 94.25 97 THR A O 1
ATOM 745 N N . GLN A 1 98 ? 8.273 8.429 -6.364 1.00 94.94 98 GLN A N 1
ATOM 746 C CA . GLN A 1 98 ? 7.799 9.394 -5.371 1.00 94.94 98 GLN A CA 1
ATOM 747 C C . GLN A 1 98 ? 8.332 9.069 -3.976 1.00 94.94 98 GLN A C 1
ATOM 749 O O . GLN A 1 98 ? 8.753 9.980 -3.268 1.00 94.94 98 GLN A O 1
ATOM 754 N N . MET A 1 99 ? 8.349 7.792 -3.594 1.00 94.38 99 MET A N 1
ATOM 755 C CA . MET A 1 99 ? 8.910 7.329 -2.328 1.00 94.38 99 MET A CA 1
ATOM 756 C C . MET A 1 99 ? 10.393 7.697 -2.219 1.00 94.38 99 MET A C 1
ATOM 758 O O . MET A 1 99 ? 10.781 8.302 -1.226 1.00 94.38 99 MET A O 1
ATOM 762 N N . ASN A 1 100 ? 11.179 7.451 -3.270 1.00 90.81 100 ASN A N 1
ATOM 763 C CA . ASN A 1 100 ? 12.602 7.800 -3.337 1.00 90.81 100 ASN A CA 1
ATOM 764 C C . ASN A 1 100 ? 12.869 9.316 -3.307 1.00 90.81 100 ASN A C 1
ATOM 766 O O . ASN A 1 100 ? 13.935 9.760 -2.882 1.00 90.81 100 ASN A O 1
ATOM 770 N N . ALA A 1 101 ? 11.912 10.131 -3.756 1.00 90.81 101 ALA A N 1
ATOM 771 C CA . ALA A 1 101 ? 12.023 11.589 -3.730 1.00 90.81 101 ALA A CA 1
ATOM 772 C C . ALA A 1 101 ? 11.583 12.217 -2.393 1.00 90.81 101 ALA A C 1
ATOM 774 O O . ALA A 1 101 ? 11.935 13.366 -2.104 1.00 90.81 101 ALA A O 1
ATOM 775 N N . LEU A 1 102 ? 10.782 11.506 -1.595 1.00 87.81 102 LEU A N 1
ATOM 776 C CA . LEU A 1 102 ? 10.217 11.996 -0.342 1.00 87.81 102 LEU A CA 1
ATOM 777 C C . LEU A 1 102 ? 11.089 11.616 0.857 1.00 87.81 102 LEU A C 1
ATOM 779 O O . LEU A 1 102 ? 11.736 10.580 0.898 1.00 87.81 102 LEU A O 1
ATOM 783 N N . ASN A 1 103 ? 11.049 12.441 1.902 1.00 88.06 103 ASN A N 1
ATOM 784 C CA . ASN A 1 103 ? 11.578 12.040 3.203 1.00 88.06 103 ASN A CA 1
ATOM 785 C C . ASN A 1 103 ? 10.641 10.995 3.838 1.00 88.06 103 ASN A C 1
ATOM 787 O O . ASN A 1 103 ? 9.440 11.253 3.966 1.00 88.06 103 ASN A O 1
ATOM 791 N N . SER A 1 104 ? 11.195 9.882 4.330 1.00 83.75 104 SER A N 1
ATOM 792 C CA . SER A 1 104 ? 10.491 8.790 5.024 1.00 83.75 104 SER A CA 1
ATOM 793 C C . SER A 1 104 ? 9.501 9.267 6.098 1.00 83.75 104 SER A C 1
ATOM 795 O O . SER A 1 104 ? 8.418 8.706 6.249 1.00 83.75 104 SER A O 1
ATOM 797 N N . SER A 1 105 ? 9.826 10.336 6.835 1.00 86.06 105 SER A N 1
ATOM 798 C CA . SER A 1 105 ? 8.932 10.919 7.845 1.00 86.06 105 SER A CA 1
ATOM 799 C C . SER A 1 105 ? 7.720 11.617 7.229 1.00 86.06 105 SER A C 1
ATOM 801 O O . SER A 1 105 ? 6.618 11.485 7.751 1.00 86.06 105 SER A O 1
ATOM 803 N N . GLN A 1 106 ? 7.913 12.361 6.137 1.00 89.88 106 GLN A N 1
ATOM 804 C CA . GLN A 1 106 ? 6.818 13.046 5.442 1.00 89.88 106 GLN A CA 1
ATOM 805 C C . GLN A 1 106 ? 5.887 12.035 4.776 1.00 89.88 106 GLN A C 1
ATOM 807 O O . GLN A 1 106 ? 4.668 12.201 4.808 1.00 89.88 106 GLN A O 1
ATOM 812 N N . LEU A 1 107 ? 6.463 10.972 4.210 1.00 93.75 107 LEU A N 1
ATOM 813 C CA . LEU A 1 107 ? 5.698 9.872 3.645 1.00 93.75 107 LEU A CA 1
ATOM 814 C C . LEU A 1 107 ? 4.884 9.149 4.724 1.00 93.75 107 LEU A C 1
ATOM 816 O O . LEU A 1 107 ? 3.689 8.938 4.537 1.00 93.75 107 LEU A O 1
ATOM 820 N N . ALA A 1 108 ? 5.484 8.850 5.880 1.00 91.38 108 ALA A N 1
ATOM 821 C CA . ALA A 1 108 ? 4.768 8.244 7.001 1.00 91.38 108 ALA A CA 1
ATOM 822 C C . ALA A 1 108 ? 3.588 9.112 7.476 1.00 91.38 108 ALA A C 1
ATOM 824 O O . ALA A 1 108 ? 2.495 8.588 7.685 1.00 91.38 108 ALA A O 1
ATOM 825 N N . ASP A 1 109 ? 3.775 10.431 7.603 1.00 90.56 109 ASP A N 1
ATOM 826 C CA . ASP A 1 109 ? 2.693 11.352 7.973 1.00 90.56 109 ASP A CA 1
ATOM 827 C C . ASP A 1 109 ? 1.546 11.327 6.950 1.00 90.56 109 ASP A C 1
ATOM 829 O O . ASP A 1 109 ? 0.381 11.249 7.346 1.00 90.56 109 ASP A O 1
ATOM 833 N N . ARG A 1 110 ? 1.858 11.354 5.645 1.00 92.50 110 ARG A N 1
ATOM 834 C CA . ARG A 1 110 ? 0.858 11.272 4.565 1.00 92.50 110 ARG A CA 1
ATOM 835 C C . ARG A 1 110 ? 0.080 9.959 4.620 1.00 92.50 110 ARG A C 1
ATOM 837 O O . ARG A 1 110 ? -1.143 9.982 4.697 1.00 92.50 110 ARG A O 1
ATOM 844 N N . VAL A 1 111 ? 0.788 8.831 4.646 1.00 93.94 111 VAL A N 1
ATOM 845 C CA . VAL A 1 111 ? 0.188 7.490 4.695 1.00 93.94 111 VAL A CA 1
ATOM 846 C C . VAL A 1 111 ? -0.751 7.364 5.893 1.00 93.94 111 VAL A C 1
ATOM 848 O O . VAL A 1 111 ? -1.875 6.882 5.765 1.00 93.94 111 VAL A O 1
ATOM 851 N N . LEU A 1 112 ? -0.330 7.848 7.065 1.00 90.50 112 LEU A N 1
ATOM 852 C CA . LEU A 1 112 ? -1.140 7.777 8.278 1.00 90.50 112 LEU A CA 1
ATOM 853 C C . LEU A 1 112 ? -2.363 8.681 8.255 1.00 90.50 112 LEU A C 1
ATOM 855 O O . LEU A 1 112 ? -3.373 8.307 8.854 1.00 90.50 112 LEU A O 1
ATOM 859 N N . GLN A 1 113 ? -2.293 9.837 7.592 1.00 92.12 113 GLN A N 1
ATOM 860 C CA . GLN A 1 113 ? -3.470 10.678 7.388 1.00 92.12 113 GLN A CA 1
ATOM 861 C C . GLN A 1 113 ? -4.545 9.920 6.613 1.00 92.12 113 GLN A C 1
ATOM 863 O O . GLN A 1 113 ? -5.695 9.959 7.036 1.00 92.12 113 GLN A O 1
ATOM 868 N N . THR A 1 114 ? -4.166 9.174 5.574 1.00 94.62 114 THR A N 1
ATOM 869 C CA . THR A 1 114 ? -5.085 8.338 4.793 1.00 94.62 114 THR A CA 1
ATOM 870 C C . THR A 1 114 ? -5.655 7.199 5.646 1.00 94.62 114 THR A C 1
ATOM 872 O O . THR A 1 114 ? -6.853 7.139 5.916 1.00 94.62 114 THR A O 1
ATOM 875 N N . VAL A 1 115 ? -4.800 6.318 6.173 1.00 91.19 115 VAL A N 1
ATOM 876 C CA . VAL A 1 115 ? -5.261 5.045 6.769 1.00 91.19 115 VAL A CA 1
ATOM 877 C C . VAL A 1 115 ? -5.836 5.177 8.184 1.00 91.19 115 VAL A C 1
ATOM 879 O O . VAL A 1 115 ? -6.468 4.247 8.695 1.00 91.19 115 VAL A O 1
ATOM 882 N N . SER A 1 116 ? -5.610 6.312 8.854 1.00 87.94 116 SER A N 1
ATOM 883 C CA . SER A 1 116 ? -6.081 6.558 10.228 1.00 87.94 116 SER A CA 1
ATOM 884 C C . SER A 1 116 ? -7.294 7.491 10.299 1.00 87.94 116 SER A C 1
ATOM 886 O O . SER A 1 116 ? -7.807 7.753 11.392 1.00 87.94 116 SER A O 1
ATOM 888 N N . GLN A 1 117 ? -7.781 8.008 9.167 1.00 86.00 117 GLN A N 1
ATOM 889 C CA . GLN A 1 117 ? -8.908 8.934 9.155 1.00 86.00 117 GLN A CA 1
ATOM 890 C C . GLN A 1 117 ? -10.227 8.208 9.449 1.00 86.00 117 GLN A C 1
ATOM 892 O O . GLN A 1 117 ? -10.781 7.501 8.618 1.00 86.00 117 GLN A O 1
ATOM 897 N N . ASN A 1 118 ? -10.788 8.421 10.645 1.00 86.62 118 ASN A N 1
ATOM 898 C CA . ASN A 1 118 ? -12.037 7.781 11.094 1.00 86.62 118 ASN A CA 1
ATOM 899 C C . ASN A 1 118 ? -11.990 6.238 11.111 1.00 86.62 118 ASN A C 1
ATOM 901 O O . ASN A 1 118 ? -13.038 5.582 11.088 1.00 86.62 118 ASN A O 1
ATOM 905 N N . THR A 1 119 ? -10.793 5.656 11.187 1.00 85.31 119 THR A N 1
ATOM 906 C CA . THR A 1 119 ? -10.592 4.214 11.341 1.00 85.31 119 THR A CA 1
ATOM 907 C C . THR A 1 119 ? -10.297 3.868 12.805 1.00 85.31 119 THR A C 1
ATOM 909 O O . THR A 1 119 ? -9.928 4.704 13.628 1.00 85.31 119 THR A O 1
ATOM 912 N N . THR A 1 120 ? -10.511 2.605 13.165 1.00 83.19 120 THR A N 1
ATOM 913 C CA . THR A 1 120 ? -10.207 2.032 14.491 1.00 83.19 120 THR A CA 1
ATOM 914 C C . THR A 1 120 ? -8.701 1.793 14.670 1.00 83.19 120 THR A C 1
ATOM 916 O O . THR A 1 120 ? -8.220 1.547 15.775 1.00 83.19 120 THR A O 1
ATOM 919 N N . GLY A 1 121 ? -7.961 1.831 13.567 1.00 81.88 121 GLY A N 1
ATOM 920 C CA . GLY A 1 121 ? -6.555 1.501 13.432 1.00 81.88 121 GLY A CA 1
ATOM 921 C C . GLY A 1 121 ? -6.271 1.162 11.973 1.00 81.88 121 GLY A C 1
ATOM 922 O O . GLY A 1 121 ? -7.164 1.223 11.125 1.00 81.88 121 GLY A O 1
ATOM 923 N N . PHE A 1 122 ? -5.049 0.737 11.690 1.00 83.88 122 PHE A N 1
ATOM 924 C CA . PHE A 1 122 ? -4.643 0.340 10.349 1.00 83.88 122 PHE A CA 1
ATOM 925 C C . PHE A 1 122 ? -3.744 -0.894 10.381 1.00 83.88 122 PHE A C 1
ATOM 927 O O . PHE A 1 122 ? -3.223 -1.291 11.432 1.00 83.88 122 PHE A O 1
ATOM 934 N N . TRP A 1 123 ? -3.603 -1.494 9.208 1.00 83.00 123 TRP A N 1
ATOM 935 C CA . TRP A 1 123 ? -2.770 -2.653 8.932 1.00 83.00 123 TRP A CA 1
ATOM 936 C C . TRP A 1 123 ? -1.676 -2.259 7.963 1.00 83.00 123 TRP A C 1
ATOM 938 O O . TRP A 1 123 ? -1.854 -1.341 7.171 1.00 83.00 123 TRP A O 1
ATOM 948 N N . ILE A 1 124 ? -0.549 -2.949 8.049 1.00 85.50 124 ILE A N 1
ATOM 949 C CA . ILE A 1 124 ? 0.515 -2.835 7.061 1.00 85.50 124 ILE A CA 1
ATOM 950 C C . ILE A 1 124 ? 0.635 -4.207 6.420 1.00 85.50 124 ILE A C 1
ATOM 952 O O . ILE A 1 124 ? 0.914 -5.170 7.139 1.00 85.50 124 ILE A O 1
ATOM 956 N N . HIS A 1 125 ? 0.378 -4.260 5.119 1.00 86.62 125 HIS A N 1
ATOM 957 C CA . HIS A 1 125 ? 0.805 -5.318 4.220 1.00 86.62 125 HIS A CA 1
ATOM 958 C C . HIS A 1 125 ? 2.183 -4.920 3.682 1.00 86.62 125 HIS A C 1
ATOM 960 O O . HIS A 1 125 ? 2.393 -3.755 3.346 1.00 86.62 125 HIS A O 1
ATOM 966 N N . LEU A 1 126 ? 3.118 -5.864 3.671 1.00 88.50 126 LEU A N 1
ATOM 967 C CA . LEU A 1 126 ? 4.454 -5.675 3.117 1.00 88.50 126 LEU A CA 1
ATOM 968 C C . LEU A 1 126 ? 4.752 -6.857 2.199 1.00 88.50 126 LEU A C 1
ATOM 970 O O . LEU A 1 126 ? 4.955 -7.963 2.720 1.00 88.50 126 LEU A O 1
ATOM 974 N N . ASP A 1 127 ? 4.830 -6.585 0.901 1.00 88.44 127 ASP A N 1
ATOM 975 C CA . ASP A 1 127 ? 5.606 -7.392 -0.027 1.00 88.44 127 ASP A CA 1
ATOM 976 C C . ASP A 1 127 ? 7.049 -6.880 -0.046 1.00 88.44 127 ASP A C 1
ATOM 978 O O . ASP A 1 127 ? 7.321 -5.680 -0.047 1.00 88.44 127 ASP A O 1
ATOM 982 N N . VAL A 1 128 ? 7.999 -7.802 0.070 1.00 86.88 128 VAL A N 1
ATOM 983 C CA . VAL A 1 128 ? 9.424 -7.470 0.129 1.00 86.88 128 VAL A CA 1
ATOM 984 C C . VAL A 1 128 ? 10.006 -7.176 -1.249 1.00 86.88 128 VAL A C 1
ATOM 986 O O . VAL A 1 128 ? 11.098 -6.609 -1.307 1.00 86.88 128 VAL A O 1
ATOM 989 N N . ASP A 1 129 ? 9.298 -7.514 -2.328 1.00 88.06 129 ASP A N 1
ATOM 990 C CA . ASP A 1 129 ? 9.673 -7.142 -3.695 1.00 88.06 129 ASP A CA 1
ATOM 991 C C . ASP A 1 129 ? 9.565 -5.630 -3.976 1.00 88.06 129 ASP A C 1
ATOM 993 O O . ASP A 1 129 ? 10.131 -5.118 -4.945 1.00 88.06 129 ASP A O 1
ATOM 997 N N . VAL A 1 130 ? 8.952 -4.879 -3.052 1.00 93.44 130 VAL A N 1
ATOM 998 C CA . VAL A 1 130 ? 8.993 -3.420 -3.058 1.00 93.44 130 VAL A CA 1
ATOM 999 C C . VAL A 1 130 ? 10.427 -2.900 -3.033 1.00 93.44 130 VAL A C 1
ATOM 1001 O O . VAL A 1 130 ? 10.699 -1.871 -3.643 1.00 93.44 130 VAL A O 1
ATOM 1004 N N . VAL A 1 131 ? 11.343 -3.596 -2.351 1.00 93.50 131 VAL A N 1
ATOM 1005 C CA . VAL A 1 131 ? 12.754 -3.209 -2.245 1.00 93.50 131 VAL A CA 1
ATOM 1006 C C . VAL A 1 131 ? 13.447 -3.432 -3.583 1.00 93.50 131 VAL A C 1
ATOM 1008 O O . VAL A 1 131 ? 13.244 -4.455 -4.229 1.00 93.50 131 VAL A O 1
ATOM 1011 N N . ASP A 1 132 ? 14.313 -2.497 -3.967 1.00 94.19 132 ASP A N 1
ATOM 1012 C CA . ASP A 1 132 ? 15.077 -2.587 -5.208 1.00 94.19 132 ASP A CA 1
ATOM 1013 C C . ASP A 1 132 ? 15.808 -3.934 -5.357 1.00 94.19 132 ASP A C 1
ATOM 1015 O O . ASP A 1 132 ? 16.483 -4.414 -4.434 1.00 94.19 132 ASP A O 1
ATOM 1019 N N . ALA A 1 133 ? 15.715 -4.525 -6.551 1.00 93.00 133 ALA A N 1
ATOM 1020 C CA . ALA A 1 133 ? 16.308 -5.822 -6.865 1.00 93.00 133 ALA A CA 1
ATOM 1021 C C . ALA A 1 133 ? 17.829 -5.897 -6.623 1.00 93.00 133 ALA A C 1
ATOM 1023 O O . ALA A 1 133 ? 18.358 -6.992 -6.412 1.00 93.00 133 ALA A O 1
ATOM 1024 N N . SER A 1 134 ? 18.551 -4.769 -6.623 1.00 93.19 134 SER A N 1
ATOM 1025 C CA . SER A 1 134 ? 19.983 -4.747 -6.297 1.00 93.19 134 SER A CA 1
ATOM 1026 C C . SER A 1 134 ? 20.276 -5.050 -4.821 1.00 93.19 134 SER A C 1
ATOM 1028 O O . SER A 1 134 ? 21.340 -5.597 -4.513 1.00 93.19 134 SER A O 1
ATOM 1030 N N . GLU A 1 135 ? 19.337 -4.760 -3.915 1.00 90.56 135 GLU A N 1
ATOM 1031 C CA . GLU A 1 135 ? 19.431 -5.079 -2.486 1.00 90.56 135 GLU A CA 1
ATOM 1032 C C . GLU A 1 135 ? 18.634 -6.337 -2.110 1.00 90.56 135 GLU A C 1
ATOM 1034 O O . GLU A 1 135 ? 19.068 -7.092 -1.232 1.00 90.56 135 GLU A O 1
ATOM 1039 N N . MET A 1 136 ? 17.503 -6.595 -2.780 1.00 87.56 136 MET A N 1
ATOM 1040 C CA . MET A 1 136 ? 16.613 -7.729 -2.504 1.00 87.56 136 MET A CA 1
ATOM 1041 C C . MET A 1 136 ? 16.340 -8.604 -3.746 1.00 87.56 136 MET A C 1
ATOM 1043 O O . MET A 1 136 ? 15.206 -8.720 -4.199 1.00 87.56 136 MET A O 1
ATOM 1047 N N . PRO A 1 137 ? 17.351 -9.309 -4.289 1.00 85.38 137 PRO A N 1
ATOM 1048 C CA . PRO A 1 137 ? 17.171 -10.151 -5.478 1.00 85.38 137 PRO A CA 1
ATOM 1049 C C . PRO A 1 137 ? 16.452 -11.485 -5.201 1.00 85.38 137 PRO A C 1
ATOM 1051 O O . PRO A 1 137 ? 16.135 -12.219 -6.132 1.00 85.38 137 PRO A O 1
ATOM 1054 N N . ALA A 1 138 ? 16.264 -11.857 -3.931 1.00 85.56 138 ALA A N 1
ATOM 1055 C CA . ALA A 1 138 ? 15.752 -13.164 -3.510 1.00 85.56 138 ALA A CA 1
ATOM 1056 C C . ALA A 1 138 ? 14.241 -13.136 -3.217 1.00 85.56 138 ALA A C 1
ATOM 1058 O O . ALA A 1 138 ? 13.804 -13.595 -2.160 1.00 85.56 138 ALA A O 1
ATOM 1059 N N . VAL A 1 139 ? 13.472 -12.582 -4.153 1.00 79.44 139 VAL A N 1
ATOM 1060 C CA . VAL A 1 139 ? 12.001 -12.506 -4.143 1.00 79.44 139 VAL A CA 1
ATOM 1061 C C . VAL A 1 139 ? 11.442 -13.139 -5.415 1.00 79.44 139 VAL A C 1
ATOM 1063 O O . VAL A 1 139 ? 12.195 -13.404 -6.354 1.00 79.44 139 VAL A O 1
ATOM 1066 N N . ASP A 1 140 ? 10.140 -13.414 -5.442 1.00 74.19 140 ASP A N 1
ATOM 1067 C CA . ASP A 1 140 ? 9.511 -14.099 -6.577 1.00 74.19 140 ASP A CA 1
ATOM 1068 C C . ASP A 1 140 ? 9.466 -13.210 -7.838 1.00 74.19 140 ASP A C 1
ATOM 1070 O O . ASP A 1 140 ? 9.644 -13.720 -8.948 1.00 74.19 140 ASP A O 1
ATOM 1074 N N . CYS A 1 141 ? 9.313 -11.890 -7.663 1.00 77.19 141 CYS A N 1
ATOM 1075 C CA . CYS A 1 141 ? 9.233 -10.889 -8.733 1.00 77.19 141 CYS A CA 1
ATOM 1076 C C . CYS A 1 141 ? 10.200 -9.709 -8.482 1.00 77.19 141 CYS A C 1
ATOM 1078 O O . CYS A 1 141 ? 9.763 -8.633 -8.096 1.00 77.19 141 CYS A O 1
ATOM 1080 N N . PRO A 1 142 ? 11.527 -9.877 -8.649 1.00 84.25 142 PRO A N 1
ATOM 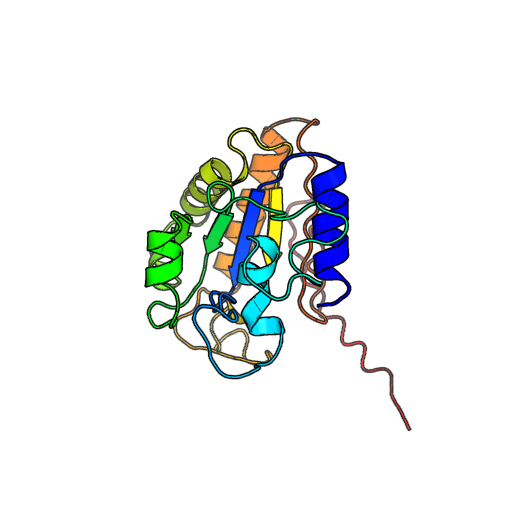1081 C CA . PRO A 1 142 ? 12.472 -8.793 -8.390 1.00 84.25 142 PRO A CA 1
ATOM 1082 C C . PRO A 1 142 ? 12.390 -7.715 -9.480 1.00 84.25 142 PRO A C 1
ATOM 1084 O O . PRO A 1 142 ? 12.589 -8.017 -10.658 1.00 84.25 142 PRO A O 1
ATOM 1087 N N . GLU A 1 143 ? 12.183 -6.458 -9.081 1.00 88.62 143 GLU A N 1
ATOM 1088 C CA . GLU A 1 143 ? 12.141 -5.304 -9.988 1.00 88.62 143 GLU A CA 1
ATOM 1089 C C . GLU A 1 143 ? 13.158 -4.216 -9.605 1.00 88.62 143 GLU A C 1
ATOM 1091 O O . GLU A 1 143 ? 13.360 -3.900 -8.427 1.00 88.62 143 GLU A O 1
ATOM 1096 N N . GLU A 1 144 ? 13.803 -3.634 -10.620 1.00 92.44 144 GLU A N 1
ATOM 1097 C CA . GLU A 1 144 ? 14.674 -2.460 -10.474 1.00 92.44 144 GLU A CA 1
ATOM 1098 C C . GLU A 1 144 ? 13.848 -1.196 -10.153 1.00 92.44 144 GLU A C 1
ATOM 1100 O O . GLU A 1 144 ? 12.613 -1.207 -10.162 1.00 92.44 144 GLU A O 1
ATOM 1105 N N . ASP A 1 145 ? 14.550 -0.103 -9.853 1.00 92.06 145 ASP A N 1
ATOM 1106 C CA . ASP A 1 145 ? 13.999 1.224 -9.559 1.00 92.06 145 ASP A CA 1
ATOM 1107 C C . ASP A 1 145 ? 13.120 1.279 -8.292 1.00 92.06 145 ASP A C 1
ATOM 1109 O O . ASP A 1 145 ? 12.294 2.180 -8.121 1.00 92.06 145 ASP A O 1
ATOM 1113 N N . GLY A 1 146 ? 13.332 0.340 -7.366 1.00 93.50 146 GLY A N 1
ATOM 1114 C CA . GLY A 1 146 ? 12.676 0.328 -6.059 1.00 93.50 146 GLY A CA 1
ATOM 1115 C C . GLY A 1 146 ? 13.346 1.251 -5.032 1.00 93.50 146 GLY A C 1
ATOM 1116 O O . GLY A 1 146 ? 14.438 1.783 -5.256 1.00 93.50 146 GLY A O 1
ATOM 1117 N N . PRO A 1 147 ? 12.721 1.470 -3.866 1.00 93.62 147 PRO A N 1
ATOM 1118 C CA . PRO A 1 147 ? 13.397 2.025 -2.700 1.00 93.62 147 PRO A CA 1
ATOM 1119 C C . PRO A 1 147 ? 14.485 1.111 -2.140 1.00 93.62 147 PRO A C 1
ATOM 1121 O O . PRO A 1 147 ? 14.432 -0.116 -2.258 1.00 93.62 147 PRO A O 1
ATOM 1124 N N . SER A 1 148 ? 15.446 1.720 -1.440 1.00 91.88 148 SER A N 1
ATOM 1125 C CA . SER A 1 148 ? 16.403 0.953 -0.644 1.00 91.88 148 SER A CA 1
ATOM 1126 C C . SER A 1 148 ? 15.700 0.252 0.521 1.00 91.88 148 SER A C 1
ATOM 1128 O O . SER A 1 148 ? 14.672 0.710 1.039 1.00 91.88 148 SER A O 1
ATOM 1130 N N . PHE A 1 149 ? 16.297 -0.830 1.018 1.00 89.88 149 PHE A N 1
ATOM 1131 C CA . PHE A 1 149 ? 15.830 -1.501 2.225 1.00 89.88 149 PHE A CA 1
ATOM 1132 C C . PHE A 1 149 ? 15.761 -0.541 3.423 1.00 89.88 149 PHE A C 1
ATOM 1134 O O . PHE A 1 149 ? 14.866 -0.640 4.269 1.00 89.88 149 PHE A O 1
ATOM 1141 N N . SER A 1 150 ? 16.708 0.400 3.502 1.00 89.62 150 SER A N 1
ATOM 1142 C CA . SER A 1 150 ? 16.757 1.394 4.575 1.00 89.62 150 SER A CA 1
ATOM 1143 C C . SER A 1 150 ? 15.543 2.321 4.543 1.00 89.62 150 SER A C 1
ATOM 1145 O O . SER A 1 150 ? 14.943 2.557 5.590 1.00 89.62 150 SER A O 1
ATOM 1147 N N . ASP A 1 151 ? 15.144 2.801 3.365 1.00 91.00 151 ASP A N 1
ATOM 1148 C CA . ASP A 1 151 ? 14.005 3.716 3.220 1.00 91.00 151 ASP A CA 1
ATOM 1149 C C . ASP A 1 151 ? 12.688 3.020 3.585 1.00 91.00 151 ASP A C 1
ATOM 1151 O O . ASP A 1 151 ? 11.868 3.556 4.339 1.00 91.00 151 ASP A O 1
ATOM 1155 N N . VAL A 1 152 ? 12.521 1.768 3.144 1.00 91.62 152 VAL A N 1
ATOM 1156 C CA . VAL A 1 152 ? 11.393 0.909 3.540 1.00 91.62 152 VAL A CA 1
ATOM 1157 C C . VAL A 1 152 ? 11.354 0.725 5.060 1.00 91.62 152 VAL A C 1
ATOM 1159 O O . VAL A 1 152 ? 10.309 0.914 5.695 1.00 91.62 152 VAL A O 1
ATOM 1162 N N . ALA A 1 153 ? 12.494 0.412 5.681 1.00 89.12 153 ALA A N 1
ATOM 1163 C CA . ALA A 1 153 ? 12.579 0.261 7.129 1.00 89.12 153 ALA A CA 1
ATOM 1164 C C . ALA A 1 153 ? 12.242 1.570 7.863 1.00 89.12 153 ALA A C 1
ATOM 1166 O O . ALA A 1 153 ? 11.526 1.543 8.869 1.00 89.12 153 ALA A O 1
ATOM 1167 N N . GLU A 1 154 ? 12.708 2.721 7.380 1.00 88.56 154 GLU A N 1
ATOM 1168 C CA . GLU A 1 154 ? 12.409 4.030 7.963 1.00 88.56 154 GLU A CA 1
ATOM 1169 C C . GLU A 1 154 ? 10.927 4.410 7.864 1.00 88.56 154 GLU A C 1
ATOM 1171 O O . GLU A 1 154 ? 10.370 4.931 8.839 1.00 88.56 154 GLU A O 1
ATOM 1176 N N . LEU A 1 155 ? 10.268 4.106 6.744 1.00 90.44 155 LEU A N 1
ATOM 1177 C CA . LEU A 1 155 ? 8.826 4.295 6.584 1.00 90.44 155 LEU A CA 1
ATOM 1178 C C . LEU A 1 155 ? 8.048 3.466 7.614 1.00 90.44 155 LEU A C 1
ATOM 1180 O O . LEU A 1 155 ? 7.257 4.015 8.387 1.00 90.44 155 LEU A O 1
ATOM 1184 N N . LEU A 1 156 ? 8.323 2.159 7.694 1.00 88.38 156 LEU A N 1
ATOM 1185 C CA . LEU A 1 156 ? 7.688 1.253 8.663 1.00 88.38 156 LEU A CA 1
ATOM 1186 C C . LEU A 1 156 ? 7.888 1.739 10.104 1.00 88.38 156 LEU A C 1
ATOM 1188 O O . LEU A 1 156 ? 6.978 1.711 10.939 1.00 88.38 156 LEU A O 1
ATOM 1192 N N . SER A 1 157 ? 9.085 2.246 10.384 1.00 85.31 157 SER A N 1
ATOM 1193 C CA . SER A 1 157 ? 9.442 2.853 11.661 1.00 85.31 157 SER A CA 1
ATOM 1194 C C . SER A 1 157 ? 8.619 4.096 11.981 1.00 85.31 157 SER A C 1
ATOM 1196 O O . SER A 1 157 ? 8.186 4.272 13.123 1.00 85.31 157 SER A O 1
ATOM 1198 N N . GLY A 1 158 ? 8.425 4.969 10.991 1.00 85.06 158 GLY A N 1
ATOM 1199 C CA . GLY A 1 158 ? 7.584 6.158 11.091 1.00 85.06 158 GLY A CA 1
ATOM 1200 C C . GLY A 1 158 ? 6.143 5.787 11.415 1.00 85.06 158 GLY A C 1
ATOM 1201 O O . GLY A 1 158 ? 5.607 6.258 12.422 1.00 85.06 158 GLY A O 1
ATOM 1202 N N . CYS A 1 159 ? 5.574 4.856 10.644 1.00 82.62 159 CYS A N 1
ATOM 1203 C CA . CYS A 1 159 ? 4.226 4.329 10.846 1.00 82.62 159 CYS A CA 1
ATOM 1204 C C . CYS A 1 159 ? 4.024 3.790 12.273 1.00 82.62 159 CYS A C 1
ATOM 1206 O O . CYS A 1 159 ? 3.056 4.147 12.947 1.00 82.62 159 CYS A O 1
ATOM 1208 N N . TYR A 1 160 ? 4.977 3.003 12.786 1.00 78.44 160 TYR A N 1
ATOM 1209 C CA . TYR A 1 160 ? 4.911 2.448 14.143 1.00 78.44 160 TYR A CA 1
ATOM 1210 C C . TYR A 1 160 ? 5.005 3.515 15.252 1.00 78.44 160 TYR A C 1
ATOM 1212 O O . TYR A 1 160 ? 4.268 3.476 16.248 1.00 78.44 160 TYR A O 1
ATOM 1220 N N . ARG A 1 161 ? 5.914 4.490 15.107 1.00 75.44 161 ARG A N 1
ATOM 1221 C CA . ARG A 1 161 ? 6.107 5.561 16.103 1.00 75.44 161 ARG A CA 1
ATOM 1222 C C . ARG A 1 161 ? 4.884 6.460 16.214 1.00 75.44 161 ARG A C 1
ATOM 1224 O O . ARG A 1 161 ? 4.413 6.723 17.319 1.00 75.44 161 ARG A O 1
ATOM 1231 N N . LEU A 1 162 ? 4.380 6.927 15.080 1.00 66.12 162 LEU A N 1
ATOM 1232 C CA . LEU A 1 162 ? 3.256 7.858 15.033 1.00 66.12 162 LEU A CA 1
ATOM 1233 C C . LEU A 1 162 ? 1.971 7.194 15.516 1.00 66.12 162 LEU A C 1
ATOM 1235 O O . LEU A 1 162 ? 1.200 7.801 16.254 1.00 66.12 162 LEU A O 1
ATOM 1239 N N . GLN A 1 163 ? 1.799 5.906 15.239 1.00 65.00 163 GLN A N 1
ATOM 1240 C CA . GLN A 1 163 ? 0.725 5.152 15.852 1.00 65.00 163 GLN A CA 1
ATOM 1241 C C . GLN A 1 163 ? 0.809 5.125 17.382 1.00 65.00 163 GLN A C 1
ATOM 1243 O O . GLN A 1 163 ? -0.200 5.318 18.061 1.00 65.00 163 GLN A O 1
ATOM 1248 N N . SER A 1 164 ? 1.999 4.886 17.935 1.00 58.94 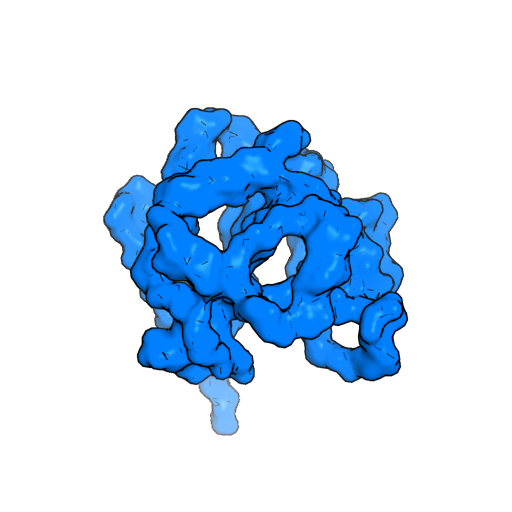164 SER A N 1
ATOM 1249 C CA . SER A 1 164 ? 2.192 4.884 19.389 1.00 58.94 164 SER A CA 1
ATOM 1250 C C . SER A 1 164 ? 1.810 6.237 20.012 1.00 58.94 164 SER A C 1
ATOM 1252 O O . SER A 1 164 ? 1.350 6.283 21.153 1.00 58.94 164 SER A O 1
ATOM 1254 N N . ALA A 1 165 ? 1.933 7.332 19.251 1.00 55.62 165 ALA A N 1
ATOM 1255 C CA . ALA A 1 165 ? 1.522 8.675 19.653 1.00 55.62 165 ALA A CA 1
ATOM 1256 C C . ALA A 1 165 ? 0.000 8.930 19.552 1.00 55.62 165 ALA A C 1
ATOM 1258 O O . ALA A 1 165 ? -0.515 9.758 20.302 1.00 55.62 165 ALA A O 1
ATOM 1259 N N . LEU A 1 166 ? -0.741 8.200 18.705 1.00 57.41 166 LEU A N 1
ATOM 1260 C CA . LEU A 1 166 ? -2.204 8.330 18.541 1.00 57.41 166 LEU A CA 1
ATOM 1261 C C . LEU A 1 166 ? -3.025 7.751 19.717 1.00 57.41 166 LEU A C 1
ATOM 1263 O O . LEU A 1 166 ? -4.251 7.870 19.749 1.00 57.41 166 LEU A O 1
ATOM 1267 N N . GLY A 1 167 ? -2.364 7.180 20.728 1.00 43.81 167 GLY A N 1
ATOM 1268 C CA . GLY A 1 167 ? -2.985 6.732 21.973 1.00 43.81 167 GLY A CA 1
ATOM 1269 C C . GLY A 1 167 ? -3.520 5.295 21.937 1.00 43.81 167 GLY A C 1
ATOM 1270 O O . GLY A 1 167 ? -3.809 4.708 20.897 1.00 43.81 167 GLY A O 1
ATOM 1271 N N . SER A 1 168 ? -3.682 4.718 23.130 1.00 43.56 168 SER A N 1
ATOM 1272 C CA . SER A 1 168 ? -3.917 3.290 23.425 1.00 43.56 168 SER A CA 1
ATOM 1273 C C . SER A 1 168 ? -5.221 2.659 22.896 1.00 43.56 168 SER A C 1
ATOM 1275 O O . SER A 1 168 ? -5.541 1.524 23.258 1.00 43.56 168 SER A O 1
ATOM 1277 N N . ARG A 1 169 ? -5.985 3.359 22.047 1.00 43.91 169 ARG A N 1
ATOM 1278 C CA . ARG A 1 169 ? -7.197 2.833 21.391 1.00 43.91 169 ARG A CA 1
ATOM 1279 C C . ARG A 1 169 ? -6.978 2.398 19.940 1.00 43.91 169 ARG A C 1
ATOM 1281 O O . ARG A 1 169 ? -7.763 1.581 19.470 1.00 43.91 169 ARG A O 1
ATOM 1288 N N . SER A 1 170 ? -5.911 2.856 19.284 1.00 42.81 170 SER A N 1
ATOM 1289 C CA . SER A 1 170 ? -5.539 2.401 17.940 1.00 42.81 170 SER A CA 1
ATOM 1290 C C . SER A 1 170 ? -4.696 1.132 18.035 1.00 42.81 170 SER A C 1
ATOM 1292 O O . SER A 1 170 ? -3.501 1.182 18.323 1.00 42.81 170 SER A O 1
ATOM 1294 N N . ARG A 1 171 ? -5.317 -0.033 17.823 1.00 46.88 171 ARG A N 1
ATOM 1295 C CA . ARG A 1 171 ? -4.599 -1.314 17.727 1.00 46.88 171 ARG A CA 1
ATOM 1296 C C . ARG A 1 171 ? -4.106 -1.488 16.294 1.00 46.88 171 ARG A C 1
ATOM 1298 O O . ARG A 1 171 ? -4.929 -1.630 15.397 1.00 46.88 171 ARG A O 1
ATOM 1305 N N . SER A 1 172 ? -2.794 -1.526 16.090 1.00 44.09 172 SER A N 1
ATOM 1306 C CA . SER A 1 172 ? -2.222 -2.075 14.858 1.00 44.09 172 SER A CA 1
ATOM 1307 C C . SER A 1 172 ? -2.019 -3.542 15.088 1.00 44.09 172 SER A C 1
ATOM 1309 O O . SER A 1 172 ? -1.681 -4.003 16.180 1.00 44.09 172 SER A O 1
ATOM 1311 N N . THR A 1 173 ? -2.205 -4.286 14.027 1.00 46.62 173 THR A N 1
ATOM 1312 C CA . THR A 1 173 ? -1.466 -5.519 13.867 1.00 46.62 173 THR A CA 1
ATOM 1313 C C . THR A 1 173 ? -0.700 -5.318 12.577 1.00 46.62 173 THR A C 1
ATOM 1315 O O . THR A 1 173 ? -1.279 -4.977 11.550 1.00 46.62 173 THR A O 1
ATOM 1318 N N . ILE A 1 174 ? 0.618 -5.419 12.667 1.00 43.78 174 ILE A N 1
ATOM 1319 C CA . ILE A 1 174 ? 1.473 -5.448 11.489 1.00 43.78 174 ILE A CA 1
ATOM 1320 C C . ILE A 1 174 ? 1.449 -6.894 11.025 1.00 43.78 174 ILE A C 1
ATOM 1322 O O . ILE A 1 174 ? 1.801 -7.790 11.796 1.00 43.78 174 ILE A O 1
ATOM 1326 N N . GLN A 1 175 ? 0.987 -7.121 9.803 1.00 45.75 175 GLN A N 1
ATOM 1327 C CA . GLN A 1 175 ? 1.004 -8.435 9.196 1.00 45.75 175 GLN A CA 1
ATOM 1328 C C . GLN A 1 175 ? 1.904 -8.366 7.971 1.00 45.75 175 GLN A C 1
ATOM 1330 O O . GLN A 1 175 ? 1.469 -7.990 6.893 1.00 45.75 175 GLN A O 1
ATOM 1335 N N . ILE A 1 176 ? 3.166 -8.747 8.153 1.00 44.56 176 ILE A N 1
ATOM 1336 C CA . ILE A 1 176 ? 4.060 -8.998 7.025 1.00 44.56 176 ILE A CA 1
ATOM 1337 C C . ILE A 1 176 ? 3.597 -10.300 6.375 1.00 44.56 176 ILE A C 1
ATOM 1339 O O . ILE A 1 176 ? 3.625 -11.353 7.018 1.00 44.56 176 ILE A O 1
ATOM 1343 N N . SER A 1 177 ? 3.110 -10.223 5.144 1.00 40.66 177 SER A N 1
ATOM 1344 C CA . SER A 1 177 ? 2.654 -11.375 4.373 1.00 40.66 177 SER A CA 1
ATOM 1345 C C . SER A 1 177 ? 3.578 -11.630 3.198 1.00 40.66 177 SER A C 1
ATOM 1347 O O . SER A 1 177 ? 3.130 -11.672 2.068 1.00 40.66 177 SER A O 1
ATOM 1349 N N . THR A 1 178 ? 4.844 -11.912 3.482 1.00 40.38 178 THR A N 1
ATOM 1350 C CA . THR A 1 178 ? 5.692 -12.648 2.544 1.00 40.38 178 THR A CA 1
ATOM 1351 C C . THR A 1 178 ? 6.310 -13.834 3.259 1.00 40.38 178 THR A C 1
ATOM 1353 O O . THR A 1 178 ? 6.922 -13.736 4.328 1.00 40.38 178 THR A O 1
ATOM 1356 N N . LEU A 1 179 ? 6.076 -15.020 2.704 1.00 36.31 179 LEU A N 1
ATOM 1357 C CA . LEU A 1 179 ? 6.803 -16.212 3.112 1.00 36.31 179 LEU A CA 1
ATOM 1358 C C . LEU A 1 179 ? 8.279 -16.028 2.703 1.00 36.31 179 LEU A C 1
ATOM 1360 O O . LEU A 1 179 ? 8.524 -15.816 1.524 1.00 36.31 179 LEU A O 1
ATOM 1364 N N . PRO A 1 180 ? 9.276 -16.174 3.601 1.00 36.03 180 PRO A N 1
ATOM 1365 C CA . PRO A 1 180 ? 9.235 -16.170 5.055 1.00 36.03 180 PRO A CA 1
ATOM 1366 C C . PRO A 1 180 ? 10.084 -15.007 5.604 1.00 36.03 180 PRO A C 1
ATOM 1368 O O . PRO A 1 180 ? 11.145 -15.223 6.198 1.00 36.03 180 PRO A O 1
ATOM 1371 N N . VAL A 1 181 ? 9.638 -13.763 5.433 1.00 33.78 181 VAL A N 1
ATOM 1372 C CA . VAL A 1 181 ? 10.249 -12.629 6.136 1.00 33.78 181 VAL A CA 1
ATOM 1373 C C . VAL A 1 181 ? 9.340 -12.236 7.290 1.00 33.78 181 VAL A C 1
ATOM 1375 O O . VAL A 1 181 ? 8.271 -11.663 7.131 1.00 33.78 181 VAL A O 1
ATOM 1378 N N . THR A 1 182 ? 9.761 -12.572 8.508 1.00 33.25 182 THR A N 1
ATOM 1379 C CA . THR A 1 182 ? 9.123 -12.062 9.725 1.00 33.25 182 THR A CA 1
ATOM 1380 C C . THR A 1 182 ? 9.887 -10.821 10.172 1.00 33.25 182 THR A C 1
ATOM 1382 O O . THR A 1 182 ? 10.965 -10.919 10.763 1.00 33.25 182 THR A O 1
ATOM 1385 N N . VAL A 1 183 ? 9.340 -9.634 9.905 1.00 38.44 183 VAL A N 1
ATOM 1386 C CA . VAL A 1 183 ? 9.874 -8.384 10.464 1.00 38.44 183 VAL A CA 1
ATOM 1387 C C . VAL A 1 183 ? 9.371 -8.247 11.901 1.00 38.44 183 VAL A C 1
ATOM 1389 O O . VAL A 1 183 ? 8.219 -7.896 12.151 1.00 38.44 183 VAL A O 1
ATOM 1392 N N . GLN A 1 184 ? 10.229 -8.548 12.876 1.00 32.72 184 GLN A N 1
ATOM 1393 C CA . GLN A 1 184 ? 9.904 -8.363 14.287 1.00 32.72 184 GLN A CA 1
ATOM 1394 C C . GLN A 1 184 ? 10.364 -6.971 14.740 1.00 32.72 184 GLN A C 1
ATOM 1396 O O . GLN A 1 184 ? 11.547 -6.733 14.981 1.00 32.72 184 GLN A O 1
ATOM 1401 N N . ILE A 1 185 ? 9.420 -6.038 14.875 1.00 38.41 185 ILE A N 1
ATOM 1402 C CA . ILE A 1 185 ? 9.702 -4.690 15.384 1.00 38.41 185 ILE A CA 1
ATOM 1403 C C . ILE A 1 185 ? 9.729 -4.749 16.918 1.00 38.41 185 ILE A C 1
ATOM 1405 O O . ILE A 1 185 ? 8.692 -4.855 17.571 1.00 38.41 185 ILE A O 1
ATOM 1409 N N . ALA A 1 186 ? 10.927 -4.731 17.508 1.00 29.89 186 ALA A N 1
ATOM 1410 C CA . ALA A 1 186 ? 11.095 -4.673 18.958 1.00 29.89 186 ALA A CA 1
ATOM 1411 C C . ALA A 1 186 ? 10.935 -3.230 19.467 1.00 29.89 186 ALA A C 1
ATOM 1413 O O . ALA A 1 186 ? 11.367 -2.275 18.826 1.00 29.89 186 ALA A O 1
ATOM 1414 N N . SER A 1 187 ? 10.373 -3.075 20.669 1.00 35.16 187 SER A N 1
ATOM 1415 C CA . SER A 1 187 ? 10.046 -1.805 21.342 1.00 35.16 187 SER A CA 1
ATOM 1416 C C . SER A 1 187 ? 11.236 -0.883 21.667 1.00 35.16 187 SER A C 1
ATOM 1418 O O . SER A 1 187 ? 11.080 0.089 22.401 1.00 35.16 187 SER A O 1
ATOM 1420 N N . SER A 1 188 ? 12.435 -1.182 21.173 1.00 31.20 188 SER A N 1
ATOM 1421 C CA . SER A 1 188 ? 13.672 -0.469 21.474 1.00 31.20 188 SER A CA 1
ATOM 1422 C C . SER A 1 188 ? 14.456 -0.210 20.191 1.00 31.20 188 SER A C 1
ATOM 1424 O O . SER A 1 188 ? 15.354 -0.990 19.928 1.00 31.20 188 SER A O 1
ATOM 1426 N N . ASN A 1 189 ? 14.103 0.823 19.406 1.00 32.78 189 ASN A N 1
ATOM 1427 C CA . ASN A 1 189 ? 14.869 1.477 18.312 1.00 32.78 189 ASN A CA 1
ATOM 1428 C C . ASN A 1 189 ? 15.892 0.631 17.505 1.00 32.78 189 ASN A C 1
ATOM 1430 O O . ASN A 1 189 ? 16.886 1.157 17.013 1.00 32.78 189 ASN A O 1
ATOM 1434 N N . VAL A 1 190 ? 15.676 -0.674 17.374 1.00 27.64 190 VAL A N 1
ATOM 1435 C CA . VAL A 1 190 ? 16.581 -1.649 16.775 1.00 27.64 190 VAL A CA 1
ATOM 1436 C C . VAL A 1 190 ? 15.699 -2.511 15.897 1.00 27.64 190 VAL A C 1
ATOM 1438 O O . VAL A 1 190 ? 14.936 -3.351 16.378 1.00 27.64 190 VAL A O 1
ATOM 1441 N N . TYR A 1 191 ? 15.795 -2.261 14.600 1.00 37.97 191 TYR A N 1
ATOM 1442 C CA . TYR A 1 191 ? 15.127 -3.041 13.574 1.00 37.97 191 TYR A CA 1
ATOM 1443 C C . TYR A 1 191 ? 15.971 -4.291 13.340 1.00 37.97 191 TYR A C 1
ATOM 1445 O O . TYR A 1 191 ? 17.109 -4.207 12.881 1.00 37.97 191 TYR A O 1
ATOM 1453 N N . ARG A 1 192 ? 15.449 -5.459 13.721 1.00 29.42 192 ARG A N 1
ATOM 1454 C CA . ARG A 1 192 ? 16.029 -6.745 13.328 1.00 29.42 192 ARG A CA 1
ATOM 1455 C C . ARG A 1 192 ? 15.059 -7.439 12.396 1.00 29.42 192 ARG A C 1
ATOM 1457 O O . ARG A 1 192 ? 14.050 -7.986 12.832 1.00 29.42 192 ARG A O 1
ATOM 1464 N N . MET A 1 193 ? 15.405 -7.442 11.118 1.00 34.62 193 MET A N 1
ATOM 1465 C CA . MET A 1 193 ? 14.804 -8.369 10.179 1.00 34.62 193 MET A CA 1
ATOM 1466 C C . MET A 1 193 ? 15.499 -9.719 10.350 1.00 34.62 193 MET A C 1
ATOM 1468 O O . MET A 1 193 ? 16.706 -9.843 10.142 1.00 34.62 193 MET A O 1
ATOM 1472 N N . HIS A 1 194 ? 14.754 -10.716 10.823 1.00 28.38 194 HIS A N 1
ATOM 1473 C CA . HIS A 1 194 ? 15.244 -12.082 10.921 1.00 28.38 194 HIS A CA 1
ATOM 1474 C C . HIS A 1 194 ? 14.814 -12.829 9.659 1.00 28.38 194 HIS A C 1
ATOM 1476 O O . HIS A 1 194 ? 13.637 -13.140 9.493 1.00 28.38 194 HIS A O 1
ATOM 1482 N N . PHE A 1 195 ? 15.772 -13.144 8.787 1.00 29.80 195 PHE A N 1
ATOM 1483 C CA . PHE A 1 195 ? 15.562 -14.133 7.735 1.00 29.80 195 PHE A CA 1
ATOM 1484 C C . PHE A 1 195 ? 15.434 -15.504 8.404 1.00 29.80 195 PHE A C 1
ATOM 1486 O O . PHE A 1 195 ? 16.419 -16.057 8.898 1.00 29.80 195 PHE A O 1
ATOM 1493 N N . VAL A 1 196 ? 14.217 -16.043 8.476 1.00 26.42 196 VAL A N 1
ATOM 1494 C CA . VAL A 1 196 ? 13.997 -17.419 8.926 1.00 26.42 196 VAL A CA 1
ATOM 1495 C C . VAL A 1 196 ? 13.779 -18.272 7.686 1.00 26.42 196 VAL A C 1
ATOM 1497 O O . VAL A 1 196 ? 12.656 -18.458 7.231 1.00 26.42 196 VAL A O 1
ATOM 1500 N N . SER A 1 197 ? 14.859 -18.831 7.136 1.00 23.59 197 SER A N 1
ATOM 1501 C CA . SER A 1 197 ? 14.730 -19.907 6.157 1.00 23.59 197 SER A CA 1
ATOM 1502 C C . SER A 1 197 ? 14.241 -21.163 6.888 1.00 23.59 197 SER A C 1
ATOM 1504 O O . SER A 1 197 ? 15.028 -21.896 7.491 1.00 23.59 197 SER A O 1
ATOM 1506 N N . HIS A 1 198 ? 12.942 -21.441 6.871 1.00 25.36 198 HIS A N 1
ATOM 1507 C CA . HIS A 1 198 ? 12.452 -22.787 7.160 1.00 25.36 198 HIS A CA 1
ATOM 1508 C C . HIS A 1 198 ? 12.509 -23.625 5.883 1.00 25.36 198 HIS A C 1
ATOM 1510 O O . HIS A 1 198 ? 11.485 -24.019 5.338 1.00 25.36 198 HIS A O 1
ATOM 1516 N N . ILE A 1 199 ? 13.729 -23.942 5.436 1.00 25.61 199 ILE A N 1
ATOM 1517 C CA . ILE A 1 199 ? 13.937 -25.133 4.611 1.00 25.61 199 ILE A CA 1
ATOM 1518 C C . ILE A 1 199 ? 13.889 -26.312 5.586 1.00 25.61 199 ILE A C 1
ATOM 1520 O O . ILE A 1 199 ? 14.905 -26.725 6.143 1.00 25.61 199 ILE A O 1
ATOM 1524 N N . HIS A 1 200 ? 12.685 -26.808 5.866 1.00 23.98 200 HIS A N 1
ATOM 1525 C CA . HIS A 1 200 ? 12.554 -28.155 6.402 1.00 23.98 200 HIS A CA 1
ATOM 1526 C C . HIS A 1 200 ? 12.786 -29.107 5.236 1.00 23.98 200 HIS A C 1
ATOM 1528 O O . HIS A 1 200 ? 12.032 -29.103 4.265 1.00 23.98 200 HIS A O 1
ATOM 1534 N N . GLY A 1 201 ? 13.881 -29.860 5.326 1.00 25.48 201 GLY A N 1
ATOM 1535 C CA . GLY A 1 201 ? 14.220 -30.899 4.371 1.00 25.48 201 GLY A CA 1
ATOM 1536 C C . GLY A 1 201 ? 13.058 -31.868 4.175 1.00 25.48 201 GLY A C 1
ATOM 1537 O O . GLY A 1 201 ? 12.449 -32.337 5.137 1.00 25.48 201 GLY A O 1
ATOM 1538 N N . ILE A 1 202 ? 12.787 -32.158 2.911 1.00 26.80 202 ILE A N 1
ATOM 1539 C CA . ILE A 1 202 ? 12.219 -33.430 2.493 1.00 26.80 202 ILE A CA 1
ATOM 1540 C C . ILE A 1 202 ? 13.402 -34.175 1.869 1.00 26.80 202 ILE A C 1
ATOM 1542 O O . ILE A 1 202 ? 14.162 -33.571 1.111 1.00 26.80 202 ILE A O 1
ATOM 1546 N N . GLU A 1 203 ? 13.591 -35.412 2.324 1.00 28.94 203 GLU A N 1
ATOM 1547 C CA . GLU A 1 203 ? 14.675 -36.348 1.984 1.00 28.94 203 GLU A CA 1
ATOM 1548 C C . GLU A 1 203 ? 15.035 -36.424 0.493 1.00 28.94 203 GLU A C 1
ATOM 1550 O O . GLU A 1 203 ? 14.115 -36.359 -0.357 1.00 28.94 203 GLU A O 1
#